Protein AF-A0A165AYZ9-F1 (afdb_monomer_lite)

Foldseek 3Di:
DDDDDDDDDDDDDDDDDDDDDDDDDDDDDDDDDDDDDDDDDDDDDDDDDDDDDDDDDDDDDDDDDDDDDDDDDDDDDDDDDDDDPDDPDDPPDFDFLDWAKEWEDDDPPDIFMATKTKGFPPCSVVSNPWDDDRYWYKDWDPAFAADPLLVVVVCVVCVVFKGKIKIAGDPPDPCSVVRLVRLVVVQVVCVVRRTWIWTWDQAPVRDTDGFKTWHDDPVRMIMIIGGNDPRHDDDRDQDFLRHGSVVDDNVLSNVSSPDDPVVSVVLNPDDPVVSVVVSVVVVVVVVVVVVVVVVVVVVVVVVVVVVVVVVVVVVVVVVVVVVVVPPPDDDDD

Secondary structure (DSSP, 8-state):
---PPPP---PPPP-----PPPP--PPPPPP-PPPPPPPPPPPPP--PPPPPPP--PPPPP---------PPPP-PPPP---------------EEEEEEEEEEEETTTEEEEEEEEEEESSSHHHHHTS---SEEEEEEEEEEPPPHHHHHHHHHHTGGGEEEEEEEE-TT-TTHHHHHHHHHHHHHHHHHHTEEEEEEEE-TTS-EEEEEEEEE-STTEEEEEEE-STT-SPPPP-EETTEEGGGS-HHHHHHHHTS-HHHHHHHHHS-HHHHHHHHHHHHHHHHHHHHHHHHHHHHHHHHHHHHHHHHHHHHHHHHHHHHTTSSS-----

Organism: NCBI:txid1314785

Radius of gyration: 35.51 Å; chains: 1; bounding box: 107×60×127 Å

pLDDT: mean 79.48, std 18.23, range [41.91, 98.31]

Sequence (333 aa):
METQPSTSSSAPQQISGHHPPTEFREMPASNSSPLPPPAPLPQPTNAVLPQVPRSTFLPPTAQLGEPRTVHPVAQPPSVAGPSNPAQGRHDVVGQVVWEGSLAWTITGKGTGSAQVSLLARNCVDQLRAMQWPSIFILKPSQHSVLPPQILQDWIERNAGQCAIVHVISQPRLADTKTNEKSFVALARLLADHSRYAVAAFSGPNGENRDRMLLFPGKPYQFVSVVFLGKEGMPELPHEVCGMSLSKIPPQFALLLYKLPQAQQALLMELPQEKRIQQIQAFMAQQMKLQAQAVQQQQQQQAQQQQAAQDQSNDEFSIIDGIHALKLDSGMSD

Structure (mmCIF, N/CA/C/O backbone):
data_AF-A0A165AYZ9-F1
#
_entry.id   AF-A0A165AYZ9-F1
#
loop_
_atom_site.group_PDB
_atom_site.id
_atom_site.type_symbol
_atom_site.label_atom_id
_atom_site.label_alt_id
_atom_site.label_comp_id
_atom_site.label_asym_id
_atom_site.label_entity_id
_atom_site.label_seq_id
_atom_site.pdbx_PDB_ins_code
_atom_site.Cartn_x
_atom_site.Cartn_y
_atom_site.Cartn_z
_atom_site.occupancy
_atom_site.B_iso_or_equiv
_atom_site.auth_seq_id
_atom_site.auth_comp_id
_atom_site.auth_asym_id
_atom_site.auth_atom_id
_atom_site.pdbx_PDB_model_num
ATOM 1 N N . MET A 1 1 ? 1.837 3.628 -60.911 1.00 47.84 1 MET A N 1
ATOM 2 C CA . MET A 1 1 ? 0.712 2.847 -60.360 1.00 47.84 1 MET A CA 1
ATOM 3 C C . MET A 1 1 ? 0.440 3.391 -58.975 1.00 47.84 1 MET A C 1
ATOM 5 O O . MET A 1 1 ? 1.214 3.145 -58.061 1.00 47.84 1 MET A O 1
ATOM 9 N N . GLU A 1 2 ? -0.566 4.254 -58.900 1.00 41.91 2 GLU A N 1
ATOM 10 C CA . GLU A 1 2 ? -1.094 4.857 -57.678 1.00 41.91 2 GLU A CA 1
ATOM 11 C C . GLU A 1 2 ? -1.945 3.841 -56.917 1.00 41.91 2 GLU A C 1
ATOM 13 O O . GLU A 1 2 ? -2.763 3.145 -57.515 1.00 41.91 2 GLU A O 1
ATOM 18 N N . THR A 1 3 ? -1.797 3.802 -55.597 1.00 55.59 3 THR A N 1
ATOM 19 C CA . THR A 1 3 ? -2.740 3.138 -54.692 1.00 55.59 3 THR A CA 1
ATOM 20 C C . THR A 1 3 ? -3.139 4.133 -53.613 1.00 55.59 3 THR A C 1
ATOM 22 O O . THR A 1 3 ? -2.334 4.489 -52.754 1.00 55.59 3 THR A O 1
ATOM 25 N N . GLN A 1 4 ? -4.379 4.616 -53.717 1.00 60.53 4 GLN A N 1
ATOM 26 C CA . GLN A 1 4 ? -5.048 5.477 -52.745 1.00 60.53 4 GLN A CA 1
ATOM 27 C C . GLN A 1 4 ? -5.496 4.702 -51.486 1.00 60.53 4 GLN A C 1
ATOM 29 O O . GLN A 1 4 ? -5.713 3.489 -51.554 1.00 60.53 4 GLN A O 1
ATOM 34 N N . PRO A 1 5 ? -5.685 5.398 -50.347 1.00 66.50 5 PRO A N 1
ATOM 35 C CA . PRO A 1 5 ? -6.141 4.819 -49.086 1.00 66.50 5 PRO A CA 1
ATOM 36 C C . PRO A 1 5 ? -7.676 4.786 -48.979 1.00 66.50 5 PRO A C 1
ATOM 38 O O . PRO A 1 5 ? -8.361 5.711 -49.407 1.00 66.50 5 PRO A O 1
ATOM 41 N N . SER A 1 6 ? -8.218 3.741 -48.348 1.00 63.28 6 SER A N 1
ATOM 42 C CA . SER A 1 6 ? -9.640 3.652 -47.986 1.00 63.28 6 SER A CA 1
ATOM 43 C C . SER A 1 6 ? -9.854 4.124 -46.547 1.00 63.28 6 SER A C 1
ATOM 45 O O . SER A 1 6 ? -9.321 3.537 -45.607 1.00 63.28 6 SER A O 1
ATOM 47 N N . THR A 1 7 ? -10.639 5.185 -46.381 1.00 57.84 7 THR A N 1
ATOM 48 C CA . THR A 1 7 ? -11.131 5.704 -45.102 1.00 57.84 7 THR A CA 1
ATOM 49 C C . THR A 1 7 ? -12.575 5.237 -44.892 1.00 57.84 7 THR A C 1
ATOM 51 O O . THR A 1 7 ? -13.471 5.599 -45.649 1.00 57.84 7 THR A O 1
ATOM 54 N N . SER A 1 8 ? -12.828 4.436 -43.854 1.00 61.88 8 SER A N 1
ATOM 55 C CA . SER A 1 8 ? -14.191 4.129 -43.396 1.00 61.88 8 SER A CA 1
ATOM 56 C C . SER A 1 8 ? -14.553 5.039 -42.228 1.00 61.88 8 SER A C 1
ATOM 58 O O . SER A 1 8 ? -13.985 4.944 -41.143 1.00 61.88 8 SER A O 1
ATOM 60 N N . SER A 1 9 ? -15.501 5.935 -42.491 1.00 57.44 9 SER A N 1
ATOM 61 C CA . SER A 1 9 ? -16.158 6.814 -41.529 1.00 57.44 9 SER A CA 1
ATOM 62 C C . SER A 1 9 ? -17.475 6.164 -41.104 1.00 57.44 9 SER A C 1
ATOM 64 O O . SER A 1 9 ? -18.324 5.899 -41.955 1.00 57.44 9 SER A O 1
ATOM 66 N N . SER A 1 10 ? -17.641 5.893 -39.809 1.00 64.69 10 SER A N 1
ATOM 67 C CA . SER A 1 10 ? -18.880 5.358 -39.234 1.00 64.69 10 SER A CA 1
ATOM 68 C C . SER A 1 10 ? -19.468 6.376 -38.262 1.00 64.69 10 SER A C 1
ATOM 70 O O . SER A 1 10 ? -18.846 6.737 -37.264 1.00 64.69 10 SER A O 1
ATOM 72 N N . ALA A 1 11 ? -20.669 6.847 -38.593 1.00 57.38 11 ALA A N 1
ATOM 73 C CA . ALA A 1 11 ? -21.468 7.791 -37.823 1.00 57.38 11 ALA A CA 1
ATOM 74 C C . ALA A 1 11 ? -22.136 7.133 -36.594 1.00 57.38 11 ALA A C 1
ATOM 76 O O . ALA A 1 11 ? -22.445 5.940 -36.638 1.00 57.38 11 ALA A O 1
ATOM 77 N N . PRO A 1 12 ? -22.432 7.889 -35.519 1.00 62.59 12 PRO A N 1
ATOM 78 C CA . PRO A 1 12 ? -23.232 7.396 -34.403 1.00 62.59 12 PRO A CA 1
ATOM 79 C C . PRO A 1 12 ? -24.738 7.547 -34.673 1.00 62.59 12 PRO A C 1
ATOM 81 O O . PRO A 1 12 ? -25.220 8.623 -35.027 1.00 62.59 12 PRO A O 1
ATOM 84 N N . GLN A 1 13 ? -25.491 6.461 -34.472 1.00 59.16 13 GLN A N 1
ATOM 85 C CA . GLN A 1 13 ? -26.953 6.475 -34.479 1.00 59.16 13 GLN A CA 1
ATOM 86 C C . GLN A 1 13 ? -27.506 7.025 -33.157 1.00 59.16 13 GLN A C 1
ATOM 88 O O . GLN A 1 13 ? -27.198 6.536 -32.072 1.00 59.16 13 GLN A O 1
ATOM 93 N N . GLN A 1 14 ? -28.354 8.043 -33.285 1.00 52.81 14 GLN A N 1
ATOM 94 C CA . GLN A 1 14 ? -29.226 8.592 -32.253 1.00 52.81 14 GLN A CA 1
ATOM 95 C C . GLN A 1 14 ? -30.399 7.629 -32.013 1.00 52.81 14 GLN A C 1
ATOM 97 O O . GLN A 1 14 ? -31.186 7.387 -32.925 1.00 52.81 14 GLN A O 1
ATOM 102 N N . ILE A 1 15 ? -30.562 7.122 -30.789 1.00 55.34 15 ILE A N 1
ATOM 103 C CA . ILE A 1 15 ? -31.772 6.401 -30.370 1.00 55.34 15 ILE A CA 1
ATOM 104 C C . ILE A 1 15 ? -32.515 7.294 -29.374 1.00 55.34 15 ILE A C 1
ATOM 106 O O . ILE A 1 15 ? -32.110 7.436 -28.223 1.00 55.34 15 ILE A O 1
ATOM 110 N N . SER A 1 16 ? -33.590 7.928 -29.849 1.00 50.44 16 SER A N 1
ATOM 111 C CA . SER A 1 16 ? -34.630 8.517 -28.999 1.00 50.44 16 SER A CA 1
ATOM 112 C C . SER A 1 16 ? -35.519 7.396 -28.469 1.00 50.44 16 SER A C 1
ATOM 114 O O . SER A 1 16 ? -36.128 6.673 -29.253 1.00 50.44 16 SER A O 1
ATOM 116 N N . GLY A 1 17 ? -35.602 7.261 -27.148 1.00 50.97 17 GLY A N 1
ATOM 117 C CA . GLY A 1 17 ? -36.504 6.333 -26.472 1.00 50.97 17 GLY A CA 1
ATOM 118 C C . GLY A 1 17 ? -37.310 7.064 -25.408 1.00 50.97 17 GLY A C 1
ATOM 119 O O . GLY A 1 17 ? -36.802 7.332 -24.324 1.00 50.97 17 GLY A O 1
ATOM 120 N N . HIS A 1 18 ? -38.556 7.387 -25.752 1.00 46.69 18 HIS A N 1
ATOM 121 C CA . HIS A 1 18 ? -39.605 7.885 -24.866 1.00 46.69 18 HIS A CA 1
ATOM 122 C C . HIS A 1 18 ? -39.823 6.970 -23.650 1.00 46.69 18 HIS A C 1
ATOM 124 O O . HIS A 1 18 ? -39.922 5.754 -23.803 1.00 46.69 18 HIS A O 1
ATOM 130 N N . HIS A 1 19 ? -39.985 7.558 -22.462 1.00 55.00 19 HIS A N 1
ATOM 131 C CA . HIS A 1 19 ? -40.511 6.884 -21.270 1.00 55.00 19 HIS A CA 1
ATOM 132 C C . HIS A 1 19 ? -41.781 7.617 -20.793 1.00 55.00 19 HIS A C 1
ATOM 134 O O . HIS A 1 19 ? -41.782 8.850 -20.762 1.00 55.00 19 HIS A O 1
ATOM 140 N N . PRO A 1 20 ? -42.863 6.888 -20.458 1.00 68.31 20 PRO A N 1
ATOM 141 C CA . PRO A 1 20 ? -44.115 7.459 -19.966 1.00 68.31 20 PRO A CA 1
ATOM 142 C C . PRO A 1 20 ? -44.045 7.842 -18.471 1.00 68.31 20 PRO A C 1
ATOM 144 O O . PRO A 1 20 ? -43.179 7.342 -17.749 1.00 68.31 20 PRO A O 1
ATOM 147 N N . PRO A 1 21 ? -44.955 8.711 -17.989 1.00 61.81 21 PRO A N 1
ATOM 148 C CA . PRO A 1 21 ? -45.021 9.118 -16.589 1.00 61.81 21 PRO A CA 1
ATOM 149 C C . PRO A 1 21 ? -45.654 8.019 -15.723 1.00 61.81 21 PRO 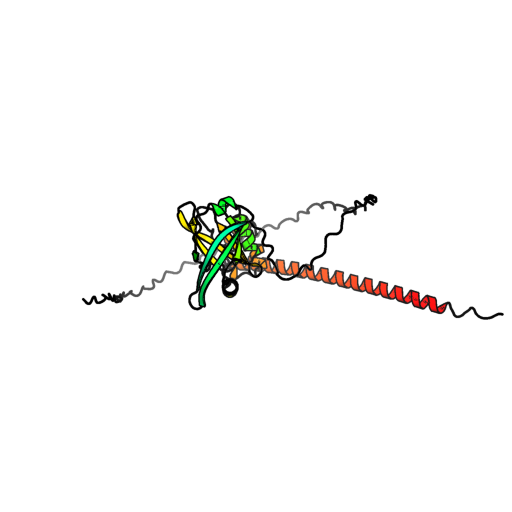A C 1
ATOM 151 O O . PRO A 1 21 ? -46.774 7.580 -15.974 1.00 61.81 21 PRO A O 1
ATOM 154 N N . THR A 1 22 ? -44.937 7.585 -14.688 1.00 66.12 22 THR A N 1
ATOM 155 C CA . THR A 1 22 ? -45.443 6.651 -13.676 1.00 66.12 22 THR A CA 1
ATOM 156 C C . THR A 1 22 ? -46.377 7.386 -12.715 1.00 66.12 22 THR A C 1
ATOM 158 O O . THR A 1 22 ? -45.955 8.299 -12.005 1.00 66.12 22 THR A O 1
ATOM 161 N N . GLU A 1 23 ? -47.645 6.975 -12.698 1.00 57.75 23 GLU A N 1
ATOM 162 C CA . GLU A 1 23 ? -48.661 7.397 -11.733 1.00 57.75 23 GLU A CA 1
ATOM 163 C C . GLU A 1 23 ? -48.239 7.090 -10.288 1.00 57.75 23 GLU A C 1
ATOM 165 O O . GLU A 1 23 ? -47.822 5.982 -9.943 1.00 57.75 23 GLU A O 1
ATOM 170 N N . PHE A 1 24 ? -48.397 8.094 -9.429 1.00 56.06 24 PHE A N 1
ATOM 171 C CA . PHE A 1 24 ? -48.259 7.988 -7.984 1.00 56.06 24 PHE A CA 1
ATOM 172 C C . PHE A 1 24 ? -49.485 7.257 -7.421 1.00 56.06 24 PHE A C 1
ATOM 174 O O . PHE A 1 24 ? -50.588 7.798 -7.391 1.00 56.06 24 PHE A O 1
ATOM 181 N N . ARG A 1 25 ? -49.297 6.013 -6.972 1.00 59.47 25 ARG A N 1
ATOM 182 C CA . ARG A 1 25 ? -50.324 5.244 -6.260 1.00 59.47 25 ARG A CA 1
ATOM 183 C C . ARG A 1 25 ? -50.169 5.466 -4.756 1.00 59.47 25 ARG A C 1
ATOM 185 O O . ARG A 1 25 ? -49.280 4.903 -4.121 1.00 59.47 25 ARG A O 1
ATOM 192 N N . GLU A 1 26 ? -51.039 6.308 -4.215 1.00 59.16 26 GLU A N 1
ATOM 193 C CA . GLU A 1 26 ? -51.188 6.610 -2.791 1.00 59.16 26 GLU A CA 1
ATOM 194 C C . GLU A 1 26 ? -51.599 5.341 -2.017 1.00 59.16 26 GLU A C 1
ATOM 196 O O . GLU A 1 26 ? -52.570 4.668 -2.372 1.00 59.16 26 GLU A O 1
ATOM 201 N N . MET A 1 27 ? -50.826 4.964 -0.992 1.00 63.62 27 MET A N 1
ATOM 202 C CA . MET A 1 27 ? -51.145 3.833 -0.112 1.00 63.62 27 MET A CA 1
ATOM 203 C C . MET A 1 27 ? -51.924 4.309 1.124 1.00 63.62 27 MET A C 1
ATOM 205 O O . MET A 1 27 ? -51.577 5.344 1.694 1.00 63.62 27 MET A O 1
ATOM 209 N N . PRO A 1 28 ? -52.946 3.555 1.575 1.00 63.66 28 PRO A N 1
ATOM 210 C CA . PRO A 1 28 ? -53.766 3.921 2.723 1.00 63.66 28 PRO A CA 1
ATOM 211 C C . PRO A 1 28 ? -52.997 3.827 4.047 1.00 63.66 28 PRO A C 1
ATOM 213 O O . PRO A 1 28 ? -52.195 2.919 4.278 1.00 63.66 28 PRO A O 1
ATOM 216 N N . ALA A 1 29 ? -53.287 4.786 4.926 1.00 50.91 29 ALA A N 1
ATOM 217 C CA . ALA A 1 29 ? -52.724 4.928 6.259 1.00 50.91 29 ALA A CA 1
ATOM 218 C C . ALA A 1 29 ? -52.910 3.656 7.102 1.00 50.91 29 ALA A C 1
ATOM 220 O O . ALA A 1 29 ? -54.025 3.176 7.311 1.00 50.91 29 ALA A O 1
ATOM 221 N N . SER A 1 30 ? -51.797 3.128 7.612 1.00 54.56 30 SER A N 1
ATOM 222 C CA . SER A 1 30 ? -51.808 2.039 8.582 1.00 54.56 30 SER A CA 1
ATOM 223 C C . SER A 1 30 ? -52.161 2.565 9.969 1.00 54.56 30 SER A C 1
ATOM 225 O O . SER A 1 30 ? -51.503 3.435 10.531 1.00 54.56 30 SER A O 1
ATOM 227 N N . ASN A 1 31 ? -53.245 1.988 10.465 1.00 54.38 31 ASN A N 1
ATOM 228 C CA . ASN A 1 31 ? -53.909 2.176 11.740 1.00 54.38 31 ASN A CA 1
ATOM 229 C C . ASN A 1 31 ? -52.936 2.017 12.927 1.00 54.38 31 ASN A C 1
ATOM 231 O O . ASN A 1 31 ? -52.339 0.956 13.122 1.00 54.38 31 ASN A O 1
ATOM 235 N N . SER A 1 32 ? -52.781 3.068 13.728 1.00 49.31 32 SER A N 1
ATOM 236 C CA . SER A 1 32 ? -51.942 3.106 14.927 1.00 49.31 32 SER A CA 1
ATOM 237 C C . SER A 1 32 ? -52.655 2.430 16.104 1.00 49.31 32 SER A C 1
ATOM 239 O O . SER A 1 32 ? -53.602 2.975 16.663 1.00 49.31 32 SER A O 1
ATOM 241 N N . SER A 1 33 ? -52.179 1.252 16.515 1.00 65.56 33 SER A N 1
ATOM 242 C CA . SER A 1 33 ? -52.527 0.663 17.817 1.00 65.56 33 SER A CA 1
ATOM 243 C C . SER A 1 33 ? -51.510 1.100 18.883 1.00 65.56 33 SER A C 1
ATOM 245 O O . SER A 1 33 ? -50.307 1.045 18.613 1.00 65.56 33 SER A O 1
ATOM 247 N N . PRO A 1 34 ? -51.943 1.530 20.082 1.00 64.88 34 PRO A N 1
ATOM 248 C CA . PRO A 1 34 ? -51.035 1.928 21.154 1.00 64.88 34 PRO A CA 1
ATOM 249 C C . PRO A 1 34 ? -50.358 0.707 21.798 1.00 64.88 34 PRO A C 1
ATOM 251 O O . PRO A 1 34 ? -51.015 -0.261 22.179 1.00 64.88 34 PRO A O 1
ATOM 254 N N . LEU A 1 35 ? -49.029 0.769 21.922 1.00 67.38 35 LEU A N 1
ATOM 255 C CA . LEU A 1 35 ? -48.220 -0.207 22.655 1.00 67.38 35 LEU A CA 1
ATOM 256 C C . LEU A 1 35 ? -48.444 -0.096 24.179 1.00 67.38 35 LEU A C 1
ATOM 258 O O . LEU A 1 35 ? -48.575 1.019 24.692 1.00 67.38 35 LEU A O 1
ATOM 262 N N . PRO A 1 36 ? -48.428 -1.223 24.918 1.00 75.12 36 PRO A N 1
ATOM 263 C CA . PRO A 1 36 ? -48.457 -1.231 26.378 1.00 75.12 36 PRO A CA 1
ATOM 264 C C . PRO A 1 36 ? -47.138 -0.712 26.992 1.00 75.12 36 PRO A C 1
ATOM 266 O O . PRO A 1 36 ? -46.085 -0.776 26.349 1.00 75.12 36 PRO A O 1
ATOM 269 N N . PRO A 1 37 ? -47.171 -0.204 28.239 1.00 73.25 37 PRO A N 1
ATOM 270 C CA . PRO A 1 37 ? -46.000 0.354 28.909 1.00 73.25 37 PRO A CA 1
ATOM 271 C C . PRO A 1 37 ? -44.945 -0.719 29.252 1.00 73.25 37 PRO A C 1
ATOM 273 O O . PRO A 1 37 ? -45.301 -1.857 29.566 1.00 73.25 37 PRO A O 1
ATOM 276 N N . PRO A 1 38 ? -43.644 -0.368 29.228 1.00 67.75 38 PRO A N 1
ATOM 277 C CA . PRO A 1 38 ? -42.559 -1.291 29.542 1.00 67.75 38 PRO A CA 1
ATOM 278 C C . PRO A 1 38 ? -42.491 -1.605 31.044 1.00 67.75 38 PRO A C 1
ATOM 280 O O . PRO A 1 38 ? -42.592 -0.719 31.892 1.00 67.75 38 PRO A O 1
ATOM 283 N N . ALA A 1 39 ? -42.283 -2.884 31.360 1.00 72.12 39 ALA A N 1
ATOM 284 C CA . ALA A 1 39 ? -42.041 -3.372 32.713 1.00 72.12 39 ALA A CA 1
ATOM 285 C C . ALA A 1 39 ? -40.691 -2.860 33.271 1.00 72.12 39 ALA A C 1
ATOM 287 O O . ALA A 1 39 ? -39.725 -2.730 32.512 1.00 72.12 39 ALA A O 1
ATOM 288 N N . PRO A 1 40 ? -40.590 -2.588 34.586 1.00 64.81 40 PRO A N 1
ATOM 289 C CA . PRO A 1 40 ? -39.354 -2.125 35.212 1.00 64.81 40 PRO A CA 1
ATOM 290 C C . PRO A 1 40 ? -38.279 -3.224 35.257 1.00 64.81 40 PRO A C 1
ATOM 292 O O . PRO A 1 40 ? -38.538 -4.365 35.638 1.00 64.81 40 PRO A O 1
ATOM 295 N N . LEU A 1 41 ? -37.054 -2.851 34.875 1.00 66.38 41 LEU A N 1
ATOM 296 C CA . LEU A 1 41 ? -35.846 -3.681 34.924 1.00 66.38 41 LEU A CA 1
ATOM 297 C C . LEU A 1 41 ? -35.395 -3.942 36.379 1.00 66.38 41 LEU A C 1
ATOM 299 O O . LEU A 1 41 ? -35.420 -3.015 37.193 1.00 66.38 41 LEU A O 1
ATOM 303 N N . PRO A 1 42 ? -34.921 -5.158 36.710 1.00 63.19 42 PRO A N 1
ATOM 304 C CA . PRO A 1 42 ? -34.350 -5.464 38.018 1.00 63.19 42 PRO A CA 1
ATOM 305 C C . PRO A 1 42 ? -32.978 -4.796 38.206 1.00 63.19 42 PRO A C 1
ATOM 307 O O . PRO A 1 42 ? -32.113 -4.841 37.331 1.00 63.19 42 PRO A O 1
ATOM 310 N N . GLN A 1 43 ? -32.784 -4.179 39.373 1.00 55.41 43 GLN A N 1
ATOM 311 C CA . GLN A 1 43 ? -31.515 -3.598 39.814 1.00 55.41 43 GLN A CA 1
ATOM 312 C C . GLN A 1 43 ? -30.439 -4.688 39.985 1.00 55.41 43 GLN A C 1
ATOM 314 O O . GLN A 1 43 ? -30.695 -5.679 40.673 1.00 55.41 43 GLN A O 1
ATOM 319 N N . PRO A 1 44 ? -29.221 -4.513 39.440 1.00 59.62 44 PRO A N 1
ATOM 320 C CA . PRO A 1 44 ? -28.108 -5.399 39.739 1.00 59.62 44 PRO A CA 1
ATOM 321 C C . PRO A 1 44 ? -27.594 -5.138 41.159 1.00 59.62 44 PRO A C 1
ATOM 323 O O . PRO A 1 44 ? -27.189 -4.034 41.523 1.00 59.62 44 PRO A O 1
ATOM 326 N N . THR A 1 45 ? -27.630 -6.192 41.964 1.00 51.97 45 THR A N 1
ATOM 327 C CA . THR A 1 45 ? -27.064 -6.268 43.307 1.00 51.97 45 THR A CA 1
ATOM 328 C C . THR A 1 45 ? -25.545 -6.085 43.237 1.00 51.97 45 THR A C 1
ATOM 330 O O . THR A 1 45 ? -24.869 -6.750 42.454 1.00 51.97 45 THR A O 1
ATOM 333 N N . ASN A 1 46 ? -25.007 -5.182 44.061 1.00 54.25 46 ASN A N 1
ATOM 334 C CA . ASN A 1 46 ? -23.571 -4.976 44.254 1.00 54.25 46 ASN A CA 1
ATOM 335 C C . ASN A 1 46 ? -22.897 -6.280 44.715 1.00 54.25 46 ASN A C 1
ATOM 337 O O . ASN A 1 46 ? -22.968 -6.638 45.890 1.00 54.25 46 ASN A O 1
ATOM 341 N N . ALA A 1 47 ? -22.218 -6.970 43.799 1.00 49.75 47 ALA A N 1
ATOM 342 C CA . ALA A 1 47 ? -21.286 -8.036 44.132 1.00 49.75 47 ALA A CA 1
ATOM 343 C C . ALA A 1 47 ? -19.890 -7.430 44.338 1.00 49.75 47 ALA A C 1
ATOM 345 O O . ALA A 1 47 ? -19.227 -6.992 43.399 1.00 49.75 47 ALA A O 1
ATOM 346 N N . VAL A 1 48 ? -19.474 -7.385 45.602 1.00 56.38 48 VAL A N 1
ATOM 347 C CA . VAL A 1 48 ? -18.115 -7.063 46.045 1.00 56.38 48 VAL A CA 1
ATOM 348 C C . VAL A 1 48 ? -17.158 -8.126 45.499 1.00 56.38 48 VAL A C 1
ATOM 350 O O . VAL A 1 48 ? -17.280 -9.302 45.833 1.00 56.38 48 VAL A O 1
ATOM 353 N N . LEU A 1 49 ? -16.210 -7.717 44.652 1.00 52.72 49 LEU A N 1
ATOM 354 C CA . LEU A 1 49 ? -15.127 -8.580 44.179 1.00 52.72 49 LEU A CA 1
ATOM 355 C C . LEU A 1 49 ? -13.971 -8.621 45.201 1.00 52.72 49 LEU A C 1
ATOM 357 O O . LEU A 1 49 ? -13.647 -7.585 45.790 1.00 52.72 49 LEU A O 1
ATOM 361 N N . PRO A 1 50 ? -13.323 -9.786 45.401 1.00 57.50 50 PRO A N 1
ATOM 362 C CA . PRO A 1 50 ? -12.203 -9.937 46.319 1.00 57.50 50 PRO A CA 1
ATOM 363 C C . PRO A 1 50 ? -10.928 -9.284 45.773 1.00 57.50 50 PRO A C 1
ATOM 365 O O . PRO A 1 50 ? -10.587 -9.412 44.597 1.00 57.50 50 PRO A O 1
ATOM 368 N N . GLN A 1 51 ? -10.214 -8.596 46.664 1.00 53.97 51 GLN A N 1
ATOM 369 C CA . GLN A 1 51 ? -8.907 -7.996 46.414 1.00 53.97 51 GLN A CA 1
ATOM 370 C C . GLN A 1 51 ? -7.865 -9.069 46.066 1.00 53.97 51 GLN A C 1
ATOM 372 O O . GLN A 1 51 ? -7.695 -10.047 46.791 1.00 53.97 51 GLN A O 1
ATOM 377 N N . VAL A 1 52 ? -7.139 -8.852 44.970 1.00 60.97 52 VAL A N 1
ATOM 378 C CA . VAL A 1 52 ? -6.006 -9.684 44.542 1.00 60.97 52 VAL A CA 1
ATOM 379 C C . VAL A 1 52 ? -4.709 -9.102 45.137 1.00 60.97 52 VAL A C 1
ATOM 381 O O . VAL A 1 52 ? -4.567 -7.874 45.149 1.00 60.97 52 VAL A O 1
ATOM 384 N N . PRO A 1 53 ? -3.755 -9.915 45.635 1.00 56.28 53 PRO A N 1
ATOM 385 C CA . PRO A 1 53 ? -2.564 -9.409 46.315 1.00 56.28 53 PRO A CA 1
ATOM 386 C C . PRO A 1 53 ? -1.591 -8.703 45.360 1.00 56.28 53 PRO A C 1
ATOM 388 O O . PRO A 1 53 ? -1.280 -9.192 44.276 1.00 56.28 53 PRO A O 1
ATOM 391 N N . ARG A 1 54 ? -1.071 -7.556 45.810 1.00 46.47 54 ARG A N 1
ATOM 392 C CA . ARG A 1 54 ? 0.041 -6.814 45.199 1.00 46.47 54 ARG A CA 1
ATOM 393 C C . ARG A 1 54 ? 1.297 -7.690 45.129 1.00 46.47 54 ARG A C 1
ATOM 395 O O . ARG A 1 54 ? 1.824 -8.091 46.162 1.00 46.47 54 ARG A O 1
ATOM 402 N N . SER A 1 55 ? 1.814 -7.903 43.921 1.00 48.75 55 SER A N 1
ATOM 403 C CA . SER A 1 55 ? 3.162 -8.434 43.700 1.00 48.75 55 SER A CA 1
ATOM 404 C C . SER A 1 55 ? 4.206 -7.360 44.013 1.00 48.75 55 SER A C 1
ATOM 406 O O . SER A 1 55 ? 4.287 -6.334 43.338 1.00 48.75 55 SER A O 1
ATOM 408 N N . THR A 1 56 ? 5.004 -7.614 45.044 1.00 56.00 56 THR A N 1
ATOM 409 C CA . THR A 1 56 ? 6.206 -6.859 45.404 1.00 56.00 56 THR A CA 1
ATOM 410 C C . THR A 1 56 ? 7.284 -7.082 44.341 1.00 56.00 56 THR A C 1
ATOM 412 O O . THR A 1 56 ? 7.783 -8.194 44.189 1.00 56.00 56 THR A O 1
ATOM 415 N N . PHE A 1 57 ? 7.643 -6.035 43.598 1.00 48.25 57 PHE A N 1
ATOM 416 C CA . PHE A 1 57 ? 8.827 -6.029 42.738 1.00 48.25 57 PHE A CA 1
ATOM 417 C C . PHE A 1 57 ? 10.062 -5.702 43.588 1.00 48.25 57 PHE A C 1
ATOM 419 O O . PHE A 1 57 ? 10.131 -4.640 44.203 1.00 48.25 57 PHE A O 1
ATOM 426 N N . LEU A 1 58 ? 11.024 -6.625 43.623 1.00 58.84 58 LEU A N 1
ATOM 427 C CA . LEU A 1 58 ? 12.371 -6.398 44.149 1.00 58.84 58 LEU A CA 1
ATOM 428 C C . LEU A 1 58 ? 13.268 -5.798 43.046 1.00 58.84 58 LEU A C 1
ATOM 430 O O . LEU A 1 58 ? 13.111 -6.167 41.879 1.00 58.84 58 LEU A O 1
ATOM 434 N N . PRO A 1 59 ? 14.207 -4.897 43.385 1.00 58.72 59 PRO A N 1
ATOM 435 C CA . PRO A 1 59 ? 15.153 -4.321 42.431 1.00 58.72 59 PRO A CA 1
ATOM 436 C C . PRO A 1 59 ? 16.267 -5.319 42.045 1.00 58.72 59 PRO A C 1
ATOM 438 O O . PRO A 1 59 ? 16.612 -6.189 42.848 1.00 58.72 59 PRO A O 1
ATOM 441 N N . PRO A 1 60 ? 16.857 -5.205 40.838 1.00 58.31 60 PRO A N 1
ATOM 442 C CA . PRO A 1 60 ? 17.924 -6.092 40.394 1.00 58.31 60 PRO A CA 1
ATOM 443 C C . PRO A 1 60 ? 19.280 -5.710 41.003 1.00 58.31 60 PRO A C 1
ATOM 445 O O . PRO A 1 60 ? 19.708 -4.556 40.976 1.00 58.31 60 PRO A O 1
ATOM 448 N N . THR A 1 61 ? 19.966 -6.725 41.518 1.00 48.38 61 THR A N 1
ATOM 449 C CA . THR A 1 61 ? 21.336 -6.688 42.028 1.00 48.38 61 THR A CA 1
ATOM 450 C C . THR A 1 61 ? 22.328 -6.460 40.885 1.00 48.38 61 THR A C 1
ATOM 452 O O . THR A 1 61 ? 22.344 -7.210 39.909 1.00 48.38 61 THR A O 1
ATOM 455 N N . ALA A 1 62 ? 23.184 -5.447 41.016 1.00 48.69 62 ALA A N 1
ATOM 456 C CA . ALA A 1 62 ? 24.316 -5.222 40.126 1.00 48.69 62 ALA A CA 1
ATOM 457 C C . ALA A 1 62 ? 25.362 -6.338 40.308 1.00 48.69 62 ALA A C 1
ATOM 459 O O . ALA A 1 62 ? 25.960 -6.465 41.376 1.00 48.69 62 ALA A O 1
ATOM 460 N N . GLN A 1 63 ? 25.583 -7.151 39.272 1.00 47.88 63 GLN A N 1
ATOM 461 C CA . GLN A 1 63 ? 26.721 -8.067 39.210 1.00 47.88 63 GLN A CA 1
ATOM 462 C C . GLN A 1 63 ? 27.947 -7.329 38.668 1.00 47.88 63 GLN A C 1
ATOM 464 O O . GLN A 1 63 ? 27.993 -6.921 37.508 1.00 47.88 63 GLN A O 1
ATOM 469 N N . LEU A 1 64 ? 28.938 -7.178 39.545 1.00 50.91 64 LEU A N 1
ATOM 470 C CA . LEU A 1 64 ? 30.312 -6.806 39.230 1.00 50.91 64 LEU A CA 1
ATOM 471 C C . LEU A 1 64 ? 30.937 -7.935 38.387 1.00 50.91 64 LEU A C 1
ATOM 473 O O . LEU A 1 64 ? 31.112 -9.047 38.881 1.00 50.91 64 LEU A O 1
ATOM 477 N N . GLY A 1 65 ? 31.236 -7.662 37.117 1.00 44.62 65 GLY A N 1
ATOM 478 C CA . GLY A 1 65 ? 31.969 -8.565 36.228 1.00 44.62 65 GLY A CA 1
ATOM 479 C C . GLY A 1 65 ? 33.458 -8.224 36.202 1.00 44.62 65 GLY A C 1
ATOM 480 O O . GLY A 1 65 ? 33.830 -7.073 35.989 1.00 44.62 65 GLY A O 1
ATOM 481 N N . GLU A 1 66 ? 34.286 -9.239 36.435 1.00 52.16 66 GLU A N 1
ATOM 482 C CA . GLU A 1 66 ? 35.751 -9.219 36.469 1.00 52.16 66 GLU A CA 1
ATOM 483 C C . GLU A 1 66 ? 36.427 -8.750 35.158 1.00 52.16 66 GLU A C 1
ATOM 485 O O . GLU A 1 66 ? 35.896 -8.953 34.061 1.00 52.16 66 GLU A O 1
ATOM 490 N N . PRO A 1 67 ? 37.651 -8.188 35.239 1.00 52.66 67 PRO A N 1
ATOM 491 C CA . PRO A 1 67 ? 38.422 -7.767 34.077 1.00 52.66 67 PRO A CA 1
ATOM 492 C C . PRO A 1 67 ? 39.135 -8.960 33.418 1.00 52.66 67 PRO A C 1
ATOM 494 O O . PRO A 1 67 ? 40.069 -9.537 33.974 1.00 52.66 67 PRO A O 1
ATOM 497 N N . ARG A 1 68 ? 38.740 -9.311 32.186 1.00 52.50 68 ARG A N 1
ATOM 498 C CA . ARG A 1 68 ? 39.512 -10.228 31.331 1.00 52.50 68 ARG A CA 1
ATOM 499 C C . ARG A 1 68 ? 40.658 -9.488 30.642 1.00 52.50 68 ARG A C 1
ATOM 501 O O . ARG A 1 68 ? 40.445 -8.580 29.845 1.00 52.50 68 ARG A O 1
ATOM 508 N N . THR A 1 69 ? 41.872 -9.938 30.933 1.00 48.56 69 THR A N 1
ATOM 509 C CA . THR A 1 69 ? 43.126 -9.589 30.262 1.00 48.56 69 THR A CA 1
ATOM 510 C C . THR A 1 69 ? 43.082 -10.032 28.796 1.00 48.56 69 THR A C 1
ATOM 512 O O . THR A 1 69 ? 42.827 -11.202 28.512 1.00 48.56 69 THR A O 1
ATOM 515 N N . VAL A 1 70 ? 43.340 -9.114 27.861 1.00 55.69 70 VAL A N 1
ATOM 516 C CA . VAL A 1 70 ? 43.446 -9.415 26.425 1.00 55.69 70 VAL A CA 1
ATOM 517 C C . VAL A 1 70 ? 44.889 -9.170 25.985 1.00 55.69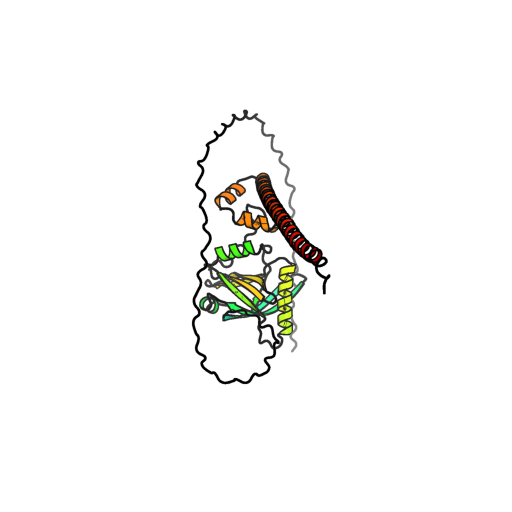 70 VAL A C 1
ATOM 519 O O . VAL A 1 70 ? 45.421 -8.076 26.164 1.00 55.69 70 VAL A O 1
ATOM 522 N N . HIS A 1 71 ? 45.532 -10.205 25.444 1.00 51.94 71 HIS A N 1
ATOM 523 C CA . HIS A 1 71 ? 46.852 -10.127 24.819 1.00 51.94 71 HIS A CA 1
ATOM 524 C C . HIS A 1 71 ? 46.808 -9.318 23.509 1.00 51.94 71 HIS A C 1
ATOM 526 O O . HIS A 1 71 ? 45.859 -9.479 22.739 1.00 51.94 71 HIS A O 1
ATOM 532 N N . PRO A 1 72 ? 47.846 -8.522 23.189 1.00 57.53 72 PRO A N 1
ATOM 533 C CA . PRO A 1 72 ? 47.973 -7.890 21.885 1.00 57.53 72 PRO A CA 1
ATOM 534 C C . PRO A 1 72 ? 48.696 -8.826 20.904 1.00 57.53 72 PRO A C 1
ATOM 536 O O . PRO A 1 72 ? 49.853 -9.188 21.110 1.00 57.53 72 PRO A O 1
ATOM 539 N N . VAL A 1 73 ? 48.025 -9.193 19.809 1.00 57.53 73 VAL A N 1
ATOM 540 C CA . VAL A 1 73 ? 48.676 -9.727 18.604 1.00 57.53 73 VAL A CA 1
ATOM 541 C C . VAL A 1 73 ? 48.814 -8.581 17.611 1.00 57.53 73 VAL A C 1
ATOM 543 O O . VAL A 1 73 ? 47.831 -7.957 17.218 1.00 57.53 73 VAL A O 1
ATOM 546 N N . ALA A 1 74 ? 50.059 -8.294 17.239 1.00 53.50 74 ALA A N 1
ATOM 547 C CA . ALA A 1 74 ? 50.425 -7.293 16.253 1.00 53.50 74 ALA A CA 1
ATOM 548 C C . ALA A 1 74 ? 49.873 -7.655 14.863 1.00 53.50 74 ALA A C 1
ATOM 550 O O . ALA A 1 74 ? 50.110 -8.754 14.360 1.00 53.50 74 ALA A O 1
ATOM 551 N N . GLN A 1 75 ? 49.184 -6.707 14.226 1.00 58.47 75 GLN A N 1
ATOM 552 C CA . GLN A 1 75 ? 48.877 -6.728 12.795 1.00 58.47 75 GLN A CA 1
ATOM 553 C C . GLN A 1 75 ? 49.591 -5.563 12.086 1.00 58.47 75 GLN A C 1
ATOM 555 O O . GLN A 1 75 ? 49.716 -4.483 12.668 1.00 58.47 75 GLN A O 1
ATOM 560 N N . PRO A 1 76 ? 50.080 -5.766 10.848 1.00 60.53 76 PRO A N 1
ATOM 561 C CA . PRO A 1 76 ? 50.851 -4.770 10.110 1.00 60.53 76 PRO A CA 1
ATOM 562 C C . PRO A 1 76 ? 49.972 -3.659 9.498 1.00 60.53 76 PRO A C 1
ATOM 564 O O . PRO A 1 76 ? 48.786 -3.877 9.232 1.00 60.53 76 PRO A O 1
ATOM 567 N N . PRO A 1 77 ? 50.546 -2.469 9.233 1.00 59.97 77 PRO A N 1
ATOM 568 C CA . PRO A 1 77 ? 49.804 -1.304 8.766 1.00 59.97 77 PRO A CA 1
ATOM 569 C C . PRO A 1 77 ? 49.401 -1.454 7.296 1.00 59.97 77 PRO A C 1
ATOM 571 O O . PRO A 1 77 ? 50.247 -1.520 6.405 1.00 59.97 77 PRO A O 1
ATOM 574 N N . SER A 1 78 ? 48.092 -1.463 7.038 1.00 54.34 78 SER A N 1
ATOM 575 C CA . SER A 1 78 ? 47.549 -1.261 5.692 1.00 54.34 78 SER A CA 1
ATOM 576 C C . SER A 1 78 ? 47.369 0.231 5.426 1.00 54.34 78 SER A C 1
ATOM 578 O O . SER A 1 78 ? 46.808 0.968 6.234 1.00 54.34 78 SER A O 1
ATOM 580 N N . VAL A 1 79 ? 47.895 0.655 4.283 1.00 53.19 79 VAL A N 1
ATOM 581 C CA . VAL A 1 79 ? 47.948 2.027 3.776 1.00 53.19 79 VAL A CA 1
ATOM 582 C C . VAL A 1 79 ? 46.537 2.603 3.621 1.00 53.19 79 VAL A C 1
ATOM 584 O O . VAL A 1 79 ? 45.711 2.065 2.885 1.00 53.19 79 VAL A O 1
ATOM 587 N N . ALA A 1 80 ? 46.275 3.716 4.305 1.00 46.28 80 ALA A N 1
ATOM 588 C CA . ALA A 1 80 ? 45.055 4.499 4.173 1.00 46.28 80 ALA A CA 1
ATOM 589 C C . ALA A 1 80 ? 45.048 5.235 2.823 1.00 46.28 80 ALA A C 1
ATOM 591 O O . ALA A 1 80 ? 45.790 6.194 2.620 1.00 46.28 80 ALA A O 1
ATOM 592 N N . GLY A 1 81 ? 44.208 4.779 1.894 1.00 50.12 81 GLY A N 1
ATOM 593 C CA . GLY A 1 81 ? 43.780 5.580 0.749 1.00 50.12 81 GLY A CA 1
ATOM 594 C C . GLY A 1 81 ? 42.601 6.482 1.144 1.00 50.12 81 GLY A C 1
ATOM 595 O O . GLY A 1 81 ? 41.799 6.084 1.992 1.00 50.12 81 GLY A O 1
ATOM 596 N N . PRO A 1 82 ? 42.455 7.681 0.553 1.00 51.94 82 PRO A N 1
ATOM 597 C CA . PRO A 1 82 ? 41.350 8.585 0.852 1.00 51.94 82 PRO A CA 1
ATOM 598 C C . PRO A 1 82 ? 40.027 7.996 0.342 1.00 51.94 82 PRO A C 1
ATOM 600 O O . PRO A 1 82 ? 39.706 8.045 -0.845 1.00 51.94 82 PRO A O 1
ATOM 603 N N . SER A 1 83 ? 39.245 7.419 1.252 1.00 47.34 83 SER A N 1
ATOM 604 C CA . SER A 1 83 ? 37.868 7.008 1.001 1.00 47.34 83 SER A CA 1
ATOM 605 C C . SER A 1 83 ? 36.974 8.244 0.931 1.00 47.34 83 SER A C 1
ATOM 607 O O . SER A 1 83 ? 36.666 8.879 1.937 1.00 47.34 83 SER A O 1
ATOM 609 N N . ASN A 1 84 ? 36.577 8.572 -0.292 1.00 46.56 84 ASN A N 1
ATOM 610 C CA . ASN A 1 84 ? 35.614 9.607 -0.638 1.00 46.56 84 ASN A CA 1
ATOM 611 C C . ASN A 1 84 ? 34.228 9.263 -0.037 1.00 46.56 84 ASN A C 1
ATOM 613 O O . ASN A 1 84 ? 33.678 8.215 -0.390 1.00 46.56 84 ASN A O 1
ATOM 617 N N . PRO A 1 85 ? 33.611 10.092 0.826 1.00 49.69 85 PRO A N 1
ATOM 618 C CA . PRO A 1 85 ? 32.259 9.858 1.316 1.00 49.69 85 PRO A CA 1
ATOM 619 C C . PRO A 1 85 ? 31.271 10.572 0.389 1.00 49.69 85 PRO A C 1
ATOM 621 O O . PRO A 1 85 ? 30.762 11.643 0.702 1.00 49.69 85 PRO A O 1
ATOM 624 N N . ALA A 1 86 ? 31.021 10.018 -0.795 1.00 49.56 86 ALA A N 1
ATOM 625 C CA . ALA A 1 86 ? 30.052 10.607 -1.717 1.00 49.56 86 ALA A CA 1
ATOM 626 C C . ALA A 1 86 ? 29.386 9.542 -2.587 1.00 49.56 86 ALA A C 1
ATOM 628 O O . ALA A 1 86 ? 29.770 9.334 -3.730 1.00 49.56 86 ALA A O 1
ATOM 629 N N . GLN A 1 87 ? 28.387 8.865 -2.024 1.00 45.75 87 GLN A N 1
ATOM 630 C CA . GLN A 1 87 ? 27.107 8.566 -2.677 1.00 45.75 87 GLN A CA 1
ATOM 631 C C . GLN A 1 87 ? 26.276 7.732 -1.707 1.00 45.75 87 GLN A C 1
ATOM 633 O O . GLN A 1 87 ? 26.652 6.613 -1.362 1.00 45.75 87 GLN A O 1
ATOM 638 N N . GLY A 1 88 ? 25.153 8.295 -1.257 1.00 44.84 88 GLY A N 1
ATOM 639 C CA . GLY A 1 88 ? 24.163 7.607 -0.437 1.00 44.84 88 GLY A CA 1
ATOM 640 C C . GLY A 1 88 ? 23.624 6.389 -1.176 1.00 44.84 88 GLY A C 1
ATOM 641 O O . GLY A 1 88 ? 22.654 6.477 -1.923 1.00 44.84 88 GLY A O 1
ATOM 642 N N . ARG A 1 89 ? 24.282 5.244 -1.000 1.00 50.19 89 ARG A N 1
ATOM 643 C CA . ARG A 1 89 ? 23.758 3.958 -1.437 1.00 50.19 89 ARG A CA 1
ATOM 644 C C . ARG A 1 89 ? 22.580 3.633 -0.535 1.00 50.19 89 ARG A C 1
ATOM 646 O O . ARG A 1 89 ? 22.737 3.449 0.668 1.00 50.19 89 ARG A O 1
ATOM 653 N N . HIS A 1 90 ? 21.397 3.603 -1.132 1.00 55.28 90 HIS A N 1
ATOM 654 C CA . HIS A 1 90 ? 20.196 3.091 -0.498 1.00 55.28 90 HIS A CA 1
ATOM 655 C C . HIS A 1 90 ? 20.454 1.640 -0.085 1.00 55.28 90 HIS A C 1
ATOM 657 O O . HIS A 1 90 ? 20.604 0.769 -0.940 1.00 55.28 90 HIS A O 1
ATOM 663 N N . ASP A 1 91 ? 20.525 1.389 1.220 1.00 59.03 91 ASP A N 1
ATOM 664 C CA . ASP A 1 91 ? 20.779 0.071 1.808 1.00 59.03 91 ASP A CA 1
ATOM 665 C C . ASP A 1 91 ? 19.519 -0.817 1.738 1.00 59.03 91 ASP A C 1
ATOM 667 O O . ASP A 1 91 ? 18.928 -1.245 2.736 1.00 59.03 91 ASP A O 1
ATOM 671 N N . VAL A 1 92 ? 19.006 -1.011 0.521 1.00 66.06 92 VAL A N 1
ATOM 672 C CA . VAL A 1 92 ? 17.889 -1.918 0.259 1.00 66.06 92 VAL A CA 1
ATOM 673 C C . VAL A 1 92 ? 18.467 -3.314 0.099 1.00 66.06 92 VAL A C 1
ATOM 675 O O . VAL A 1 92 ? 18.796 -3.760 -0.995 1.00 66.06 92 VAL A O 1
ATOM 678 N N . VAL A 1 93 ? 18.592 -4.012 1.225 1.00 78.88 93 VAL A N 1
ATOM 679 C CA . VAL A 1 93 ? 18.967 -5.429 1.245 1.00 78.88 93 VAL A CA 1
ATOM 680 C C . VAL A 1 93 ? 17.849 -6.253 0.596 1.00 78.88 93 VAL A C 1
ATOM 682 O O . VAL A 1 93 ? 16.723 -6.267 1.101 1.00 78.88 93 VAL A O 1
ATOM 685 N N . GLY A 1 94 ? 18.151 -6.929 -0.512 1.00 89.62 94 GLY A N 1
ATOM 686 C CA . GLY A 1 94 ? 17.249 -7.843 -1.216 1.00 89.62 94 GLY A CA 1
ATOM 687 C C . GLY A 1 94 ? 17.889 -8.395 -2.491 1.00 89.62 94 GLY A C 1
ATOM 688 O O . GLY A 1 94 ? 18.824 -7.803 -3.028 1.00 89.62 94 GLY A O 1
ATOM 689 N N . GLN A 1 95 ? 17.404 -9.537 -2.974 1.00 96.06 95 GLN A N 1
ATOM 690 C CA . GLN A 1 95 ? 17.822 -10.082 -4.263 1.00 96.06 95 GLN A CA 1
ATOM 691 C C . GLN A 1 95 ? 16.901 -9.579 -5.370 1.00 96.06 95 GLN A C 1
ATOM 693 O O . GLN A 1 95 ? 15.684 -9.531 -5.188 1.00 96.06 95 GLN A O 1
ATOM 698 N N . VAL A 1 96 ? 17.473 -9.253 -6.530 1.00 96.19 96 VAL A N 1
ATOM 699 C CA . VAL A 1 96 ? 16.683 -8.909 -7.716 1.00 96.19 96 VAL A CA 1
ATOM 700 C C . VAL A 1 96 ? 15.902 -10.148 -8.165 1.00 96.19 96 VAL A C 1
ATOM 702 O O . VAL A 1 96 ? 16.478 -11.230 -8.352 1.00 96.19 96 VAL A O 1
ATOM 705 N N . VAL A 1 97 ? 14.585 -9.989 -8.289 1.00 97.56 97 VAL A N 1
ATOM 706 C CA . VAL A 1 97 ? 13.660 -11.027 -8.777 1.00 97.56 97 VAL A CA 1
ATOM 707 C C . VAL A 1 97 ? 13.089 -10.696 -10.149 1.00 97.56 97 VAL A C 1
ATOM 709 O O . VAL A 1 97 ? 12.722 -11.610 -10.878 1.00 97.56 97 VAL A O 1
ATOM 712 N N . TRP A 1 98 ? 13.042 -9.412 -10.511 1.00 97.62 98 TRP A N 1
ATOM 713 C CA . TRP A 1 98 ? 12.555 -8.949 -11.805 1.00 97.62 98 TRP A CA 1
ATOM 714 C C . TRP A 1 98 ? 13.101 -7.555 -12.132 1.00 97.62 98 TRP A C 1
ATOM 716 O O . TRP A 1 98 ? 13.333 -6.746 -11.230 1.00 97.62 98 TRP A O 1
ATOM 726 N N . GLU A 1 99 ? 13.265 -7.274 -13.423 1.00 97.50 99 GLU A N 1
ATOM 727 C CA . GLU A 1 99 ? 13.568 -5.950 -13.966 1.00 97.50 99 GLU A CA 1
ATOM 728 C C . GLU A 1 99 ? 12.661 -5.669 -15.163 1.00 97.50 99 GLU A C 1
ATOM 730 O O . GLU A 1 99 ? 12.387 -6.558 -15.972 1.00 97.50 99 GLU A O 1
ATOM 735 N N . GLY A 1 100 ? 12.216 -4.426 -15.290 1.00 97.06 100 GLY A N 1
ATOM 736 C CA . GLY A 1 100 ? 11.383 -3.992 -16.403 1.00 97.06 100 GLY A CA 1
ATOM 737 C C . GLY A 1 100 ? 10.849 -2.596 -16.155 1.00 97.06 100 GLY A C 1
ATOM 738 O O . GLY A 1 100 ? 11.483 -1.803 -15.465 1.00 97.06 100 GLY A O 1
ATOM 739 N N . SER A 1 101 ? 9.675 -2.278 -16.694 1.00 97.56 101 SER A N 1
ATOM 740 C CA . SER A 1 101 ? 9.125 -0.922 -16.596 1.00 97.56 101 SER A CA 1
ATOM 741 C C . SER A 1 101 ? 7.767 -0.861 -15.920 1.00 97.56 101 SER A C 1
ATOM 743 O O . SER A 1 101 ? 6.954 -1.776 -16.016 1.00 97.56 101 SER A O 1
ATOM 745 N N . LEU A 1 102 ? 7.522 0.250 -15.238 1.00 97.88 102 LEU A N 1
ATOM 746 C CA . LEU A 1 102 ? 6.210 0.684 -14.792 1.00 97.88 102 LEU A CA 1
ATOM 747 C C . LEU A 1 102 ? 5.748 1.779 -15.741 1.00 97.88 102 LEU A C 1
ATOM 749 O O . LEU A 1 102 ? 6.466 2.760 -15.909 1.00 97.88 102 LEU A O 1
ATOM 753 N N . ALA A 1 103 ? 4.559 1.648 -16.306 1.00 97.38 103 ALA A N 1
ATOM 754 C CA . ALA A 1 103 ? 3.920 2.675 -17.113 1.00 97.38 103 ALA A CA 1
ATOM 755 C C . ALA A 1 103 ? 2.580 3.053 -16.485 1.00 97.38 103 ALA A C 1
ATOM 757 O O . ALA A 1 103 ? 1.861 2.198 -15.977 1.00 97.38 103 ALA A O 1
ATOM 758 N N . TRP A 1 104 ? 2.227 4.331 -16.515 1.00 95.94 104 TRP A N 1
ATOM 759 C CA . TRP A 1 104 ? 0.964 4.815 -15.966 1.00 95.94 104 TRP A CA 1
ATOM 760 C C . TRP A 1 104 ? 0.362 5.886 -16.862 1.00 95.94 104 TRP A C 1
ATOM 762 O O . TRP A 1 104 ? 1.059 6.645 -17.538 1.00 95.94 104 TRP A O 1
ATOM 772 N N . THR A 1 105 ? -0.965 5.951 -16.843 1.00 90.25 105 THR A N 1
ATOM 773 C CA . THR A 1 105 ? -1.740 6.997 -17.509 1.00 90.25 105 THR A CA 1
ATOM 774 C C . THR A 1 105 ? -2.712 7.579 -16.504 1.00 90.25 105 THR A C 1
ATOM 776 O O . THR A 1 105 ? -3.449 6.833 -15.859 1.00 90.25 105 THR A O 1
ATOM 779 N N . ILE A 1 106 ? -2.738 8.905 -16.380 1.00 72.56 106 ILE A N 1
ATOM 780 C CA . ILE A 1 106 ? -3.787 9.587 -15.625 1.00 72.56 106 ILE A CA 1
ATOM 781 C C . ILE A 1 106 ? -4.517 10.545 -16.536 1.00 72.56 106 ILE A C 1
ATOM 783 O O . ILE A 1 106 ? -3.924 11.439 -17.146 1.00 72.56 106 ILE A O 1
ATOM 787 N N . THR A 1 107 ? -5.834 10.381 -16.554 1.00 71.06 107 THR A N 1
ATOM 788 C CA . THR A 1 107 ? -6.776 11.271 -17.214 1.00 71.06 107 THR A CA 1
ATOM 789 C C . THR A 1 107 ? -6.473 12.727 -16.840 1.00 71.06 107 THR A C 1
ATOM 791 O O . THR A 1 107 ? -6.617 13.127 -15.688 1.00 71.06 107 THR A O 1
ATOM 794 N N . GLY A 1 108 ? -5.996 13.510 -17.811 1.00 65.19 108 GLY A N 1
ATOM 795 C CA . GLY A 1 108 ? -5.750 14.950 -17.668 1.00 65.19 108 GLY A CA 1
ATOM 796 C C . GLY A 1 108 ? -4.446 15.383 -16.979 1.00 65.19 108 GLY A C 1
ATOM 797 O O . GLY A 1 108 ? -4.204 16.584 -16.908 1.00 65.19 108 GLY A O 1
ATOM 798 N N . LYS A 1 109 ? -3.593 14.467 -16.492 1.00 65.94 109 LYS A N 1
ATOM 799 C CA . LYS A 1 109 ? -2.317 14.821 -15.815 1.00 65.94 109 LYS A CA 1
ATOM 800 C C . LYS A 1 109 ? -1.054 14.248 -16.465 1.00 65.94 109 LYS A C 1
ATOM 802 O O . LYS A 1 109 ? 0.048 14.556 -16.017 1.00 65.94 109 LYS A O 1
ATOM 807 N N . GLY A 1 110 ? -1.212 13.472 -17.536 1.00 70.38 110 GLY A N 1
ATOM 808 C CA . GLY A 1 110 ? -0.114 12.973 -18.360 1.00 70.38 110 GLY A CA 1
ATOM 809 C C . GLY A 1 110 ? 0.111 11.467 -18.250 1.00 70.38 110 GLY A C 1
ATOM 810 O O . GLY A 1 110 ? -0.510 10.760 -17.450 1.00 70.38 110 GLY A O 1
ATOM 811 N N . THR A 1 111 ? 1.003 10.986 -19.105 1.00 89.25 111 THR A N 1
ATOM 812 C CA . THR A 1 111 ? 1.508 9.614 -19.141 1.00 89.25 111 THR A CA 1
ATOM 813 C C . THR A 1 111 ? 2.951 9.603 -18.654 1.00 89.25 111 THR A C 1
ATOM 815 O O . THR A 1 111 ? 3.676 10.591 -18.792 1.00 89.25 111 THR A O 1
ATOM 818 N N . GLY A 1 112 ? 3.375 8.500 -18.050 1.00 93.38 112 GLY A N 1
ATOM 819 C CA . GLY A 1 112 ? 4.747 8.346 -17.588 1.00 93.38 112 GLY A CA 1
ATOM 820 C C . GLY A 1 112 ? 5.186 6.895 -17.616 1.00 93.38 112 GLY A C 1
ATOM 821 O O . GLY A 1 112 ? 4.361 5.981 -17.642 1.00 93.38 112 GLY A O 1
ATOM 822 N N . SER A 1 113 ? 6.500 6.701 -17.635 1.00 96.06 113 SER A N 1
ATOM 823 C CA . SER A 1 113 ? 7.120 5.390 -17.527 1.00 96.06 113 SER A CA 1
ATOM 824 C C . SER A 1 113 ? 8.427 5.494 -16.750 1.00 96.06 113 SER A C 1
ATOM 826 O O . SER A 1 113 ? 9.142 6.487 -16.870 1.00 96.06 113 SER A O 1
ATOM 828 N N . ALA A 1 114 ? 8.748 4.466 -15.973 1.00 96.38 114 ALA A N 1
ATOM 829 C CA . ALA A 1 114 ? 10.017 4.330 -15.269 1.00 96.38 114 ALA A CA 1
ATOM 830 C C . ALA A 1 114 ? 10.499 2.878 -15.339 1.00 96.38 114 ALA A C 1
ATOM 832 O O . ALA A 1 114 ? 9.728 1.951 -15.114 1.00 96.38 114 ALA A O 1
ATOM 833 N N . GLN A 1 115 ? 11.775 2.685 -15.639 1.00 97.31 115 GLN A N 1
ATOM 834 C CA . GLN A 1 115 ? 12.475 1.408 -15.562 1.00 97.31 115 GLN A CA 1
ATOM 835 C C . GLN A 1 115 ? 12.876 1.131 -14.109 1.00 97.31 115 GLN A C 1
ATOM 837 O O . GLN A 1 115 ? 13.415 2.000 -13.415 1.00 97.31 115 GLN A O 1
ATOM 842 N N . VAL A 1 116 ? 12.593 -0.067 -13.618 1.00 97.25 116 VAL A N 1
ATOM 843 C CA . VAL A 1 116 ? 12.706 -0.412 -12.203 1.00 97.25 116 VAL A CA 1
ATOM 844 C C . VAL A 1 116 ? 13.256 -1.819 -12.015 1.00 97.25 116 VAL A C 1
ATOM 846 O O . VAL A 1 116 ? 13.127 -2.682 -12.884 1.00 97.25 116 VAL A O 1
ATOM 849 N N . SER A 1 117 ? 13.804 -2.057 -10.829 1.00 97.12 117 SER A N 1
ATOM 850 C CA . SER A 1 117 ? 14.152 -3.394 -10.352 1.00 97.12 117 SER A CA 1
ATOM 851 C C . SER A 1 117 ? 13.290 -3.733 -9.133 1.00 97.12 117 SER A C 1
ATOM 853 O O . SER A 1 117 ? 13.105 -2.902 -8.235 1.00 97.12 117 SER A O 1
ATOM 855 N N . LEU A 1 118 ? 12.763 -4.957 -9.097 1.00 97.38 118 LEU A N 1
ATOM 856 C CA . LEU A 1 118 ? 12.049 -5.527 -7.955 1.00 97.38 118 LEU A CA 1
ATOM 857 C C . LEU A 1 118 ? 13.029 -6.344 -7.111 1.00 97.38 118 LEU A C 1
ATOM 859 O O . LEU A 1 118 ? 13.652 -7.287 -7.606 1.00 97.38 118 LEU A O 1
ATOM 863 N N . LEU A 1 119 ? 13.142 -5.998 -5.830 1.00 97.25 119 LEU A N 1
ATOM 864 C CA . LEU A 1 119 ? 13.977 -6.696 -4.857 1.00 97.25 119 LEU A CA 1
ATOM 865 C C . LEU A 1 119 ? 13.116 -7.399 -3.819 1.00 97.25 119 LEU A C 1
ATOM 867 O O . LEU A 1 119 ? 12.263 -6.776 -3.187 1.00 97.25 119 LEU A O 1
ATOM 871 N N . ALA A 1 120 ? 13.393 -8.675 -3.588 1.00 96.75 120 ALA A N 1
ATOM 872 C CA . ALA A 1 120 ? 12.726 -9.468 -2.569 1.00 96.75 120 ALA A CA 1
ATOM 873 C C . ALA A 1 120 ? 13.722 -9.932 -1.503 1.00 96.75 120 ALA A C 1
ATOM 875 O O . ALA A 1 120 ? 14.883 -10.229 -1.799 1.00 96.75 120 ALA A O 1
ATOM 876 N N . ARG A 1 121 ? 13.266 -9.998 -0.249 1.00 94.25 121 ARG A N 1
ATOM 877 C CA . ARG A 1 121 ? 14.026 -10.611 0.856 1.00 94.25 121 ARG A CA 1
ATOM 878 C C . ARG A 1 121 ? 13.637 -12.071 1.069 1.00 94.25 121 ARG A C 1
ATOM 880 O O . ARG A 1 121 ? 14.488 -12.889 1.391 1.00 94.25 121 ARG A O 1
ATOM 887 N N . ASN A 1 122 ? 12.359 -12.379 0.881 1.00 91.88 122 ASN A N 1
ATOM 888 C CA . ASN A 1 122 ? 11.757 -13.700 1.005 1.00 91.88 122 ASN A CA 1
ATOM 889 C C . ASN A 1 122 ? 11.084 -14.108 -0.314 1.00 91.88 122 ASN A C 1
ATOM 891 O O . ASN A 1 122 ? 10.931 -13.291 -1.220 1.00 91.88 122 ASN A O 1
ATOM 895 N N . CYS A 1 123 ? 10.706 -15.385 -0.428 1.00 93.88 123 CYS A N 1
ATOM 896 C CA . CYS A 1 123 ? 10.000 -15.934 -1.595 1.00 93.88 123 CYS A CA 1
ATOM 897 C C . CYS A 1 123 ? 10.716 -15.687 -2.939 1.00 93.88 123 CYS A C 1
ATOM 899 O O . CYS A 1 123 ? 10.065 -15.635 -3.977 1.00 93.88 123 CYS A O 1
ATOM 901 N N . VAL A 1 124 ? 12.046 -15.533 -2.932 1.00 96.31 124 VAL A N 1
ATOM 902 C CA . VAL A 1 124 ? 12.837 -15.143 -4.112 1.00 96.31 124 VAL A CA 1
ATOM 903 C C . VAL A 1 124 ? 12.631 -16.120 -5.267 1.00 96.31 124 VAL A C 1
ATOM 905 O O . VAL A 1 124 ? 12.324 -15.690 -6.376 1.00 96.31 124 VAL A O 1
ATOM 908 N N . ASP A 1 125 ? 12.752 -17.423 -5.010 1.00 96.38 125 ASP A N 1
ATOM 909 C CA . ASP A 1 125 ? 12.622 -18.449 -6.051 1.00 96.38 125 ASP A CA 1
ATOM 910 C C . ASP A 1 125 ? 11.198 -18.512 -6.607 1.00 96.38 125 ASP A C 1
ATOM 912 O O . ASP A 1 125 ? 11.000 -18.588 -7.818 1.00 96.38 125 ASP A O 1
ATOM 916 N N . GLN A 1 126 ? 10.199 -18.388 -5.729 1.00 95.62 126 GLN A N 1
ATOM 917 C CA . GLN A 1 126 ? 8.795 -18.350 -6.126 1.00 95.62 126 GLN A CA 1
ATOM 918 C C . GLN A 1 126 ? 8.494 -17.127 -6.995 1.00 95.62 126 GLN A C 1
ATOM 920 O O . GLN A 1 126 ? 7.824 -17.257 -8.014 1.00 95.62 126 GLN A O 1
ATOM 925 N N . LEU A 1 127 ? 9.020 -15.957 -6.623 1.00 96.81 127 LEU A N 1
ATOM 926 C CA . LEU A 1 127 ? 8.880 -14.727 -7.395 1.00 96.81 127 LEU A CA 1
ATOM 927 C C . LEU A 1 127 ? 9.600 -14.840 -8.740 1.00 96.81 127 LEU A C 1
ATOM 929 O O . LEU A 1 127 ? 9.006 -14.504 -9.754 1.00 96.81 127 LEU A O 1
ATOM 933 N N . ARG A 1 128 ? 10.827 -15.368 -8.800 1.00 96.88 128 ARG A N 1
ATOM 934 C CA . ARG A 1 128 ? 11.548 -15.571 -10.075 1.00 96.88 128 ARG A CA 1
ATOM 935 C C . ARG A 1 128 ? 10.843 -16.546 -11.019 1.00 96.88 128 ARG A C 1
ATOM 937 O O . ARG A 1 128 ? 10.959 -16.392 -12.228 1.00 96.88 128 ARG A O 1
ATOM 944 N N . ALA A 1 129 ? 10.115 -17.523 -10.481 1.00 94.81 129 ALA A N 1
ATOM 945 C CA . ALA A 1 129 ? 9.335 -18.475 -11.270 1.00 94.81 129 ALA A CA 1
ATOM 946 C C . ALA A 1 129 ? 8.027 -17.886 -11.837 1.00 94.81 129 ALA A C 1
ATOM 948 O O . ALA A 1 129 ? 7.366 -18.534 -12.651 1.00 94.81 129 ALA A O 1
ATOM 949 N N . MET A 1 130 ? 7.622 -16.682 -11.415 1.00 94.94 130 MET A N 1
ATOM 950 C CA . MET A 1 130 ? 6.419 -16.040 -11.941 1.00 94.94 130 MET A CA 1
ATOM 951 C C . MET A 1 130 ? 6.608 -15.551 -13.379 1.00 94.94 130 MET A C 1
ATOM 953 O O . MET A 1 130 ? 7.691 -15.146 -13.798 1.00 94.94 130 MET A O 1
ATOM 957 N N . GLN A 1 131 ? 5.508 -15.532 -14.128 1.00 94.25 131 GLN A N 1
ATOM 958 C CA . GLN A 1 131 ? 5.461 -14.963 -15.472 1.00 94.25 131 GLN A CA 1
ATOM 959 C C . GLN A 1 131 ? 5.255 -13.450 -15.385 1.00 94.25 131 GLN A C 1
ATOM 961 O O . GLN A 1 131 ? 4.130 -12.949 -15.393 1.00 94.25 131 GLN A O 1
ATOM 966 N N . TRP A 1 132 ? 6.356 -12.717 -15.258 1.00 96.75 132 TRP A N 1
ATOM 967 C CA . TRP A 1 132 ? 6.321 -11.262 -15.192 1.00 96.75 132 TRP A CA 1
ATOM 968 C C . TRP A 1 132 ? 6.133 -10.634 -16.581 1.00 96.75 132 TRP A C 1
ATOM 970 O O . TRP A 1 132 ? 6.829 -11.027 -17.521 1.00 96.75 132 TRP A O 1
ATOM 980 N N . PRO A 1 133 ? 5.265 -9.618 -16.735 1.00 97.38 133 PRO A N 1
ATOM 981 C CA . PRO A 1 133 ? 5.248 -8.814 -17.951 1.00 97.38 133 PRO A CA 1
ATOM 982 C C . PRO A 1 133 ? 6.519 -7.956 -18.034 1.00 97.38 133 PRO A C 1
ATOM 984 O O . PRO A 1 133 ? 7.104 -7.608 -17.015 1.00 97.38 133 PRO A O 1
ATOM 987 N N . SER A 1 134 ? 6.935 -7.554 -19.236 1.00 97.38 134 SER A N 1
ATOM 988 C CA . SER A 1 134 ? 8.047 -6.596 -19.402 1.00 97.38 134 SER A CA 1
ATOM 989 C C . SER A 1 134 ? 7.669 -5.171 -18.973 1.00 97.38 134 SER A C 1
ATOM 991 O O . SER A 1 134 ? 8.530 -4.365 -18.612 1.00 97.38 134 SER A O 1
ATOM 993 N N . ILE A 1 135 ? 6.371 -4.856 -19.028 1.00 98.12 135 ILE A N 1
ATOM 994 C CA . ILE A 1 135 ? 5.804 -3.554 -18.682 1.00 98.12 135 ILE A CA 1
ATOM 995 C C . ILE A 1 135 ? 4.593 -3.780 -17.782 1.00 98.12 135 ILE A C 1
ATOM 997 O O . ILE A 1 135 ? 3.621 -4.421 -18.184 1.00 98.12 135 ILE A O 1
ATOM 1001 N N . PHE A 1 136 ? 4.627 -3.218 -16.581 1.00 98.31 136 PHE A N 1
ATOM 1002 C CA . PHE A 1 136 ? 3.462 -3.115 -15.719 1.00 98.31 136 PHE A CA 1
ATOM 1003 C C . PHE A 1 136 ? 2.672 -1.861 -16.045 1.00 98.31 136 PHE A C 1
ATOM 1005 O O . PHE A 1 136 ? 3.163 -0.748 -15.868 1.00 98.31 136 PHE A O 1
ATOM 1012 N N . ILE A 1 137 ? 1.422 -2.042 -16.466 1.00 97.62 137 ILE A N 1
ATOM 1013 C CA . ILE A 1 137 ? 0.482 -0.936 -16.620 1.00 97.62 137 ILE A CA 1
ATOM 1014 C C . ILE A 1 137 ? -0.177 -0.677 -15.267 1.00 97.62 137 ILE A C 1
ATOM 1016 O O . ILE A 1 137 ? -0.991 -1.470 -14.791 1.00 97.62 137 ILE A O 1
ATOM 1020 N N . LEU A 1 138 ? 0.202 0.429 -14.638 1.00 97.50 138 LEU A N 1
ATOM 1021 C CA . LEU A 1 138 ? -0.341 0.870 -13.367 1.00 97.50 138 LEU A CA 1
ATOM 1022 C C . LEU A 1 138 ? -1.649 1.627 -13.586 1.00 97.50 138 LEU A C 1
ATOM 1024 O O . LEU A 1 138 ? -1.717 2.588 -14.359 1.00 97.50 138 LEU A O 1
ATOM 1028 N N . LYS A 1 139 ? -2.666 1.234 -12.825 1.00 95.69 139 LYS A N 1
ATOM 1029 C CA . LYS A 1 139 ? -3.927 1.961 -12.666 1.00 95.69 139 LYS A CA 1
ATOM 1030 C C . LYS A 1 139 ? -4.087 2.413 -11.211 1.00 95.69 139 LYS A C 1
ATOM 1032 O O . LYS A 1 139 ? -3.551 1.760 -10.314 1.00 95.69 139 LYS A O 1
ATOM 1037 N N . PRO A 1 140 ? -4.802 3.513 -10.937 1.00 94.31 140 PRO A N 1
ATOM 1038 C CA . PRO A 1 140 ? -5.117 3.890 -9.564 1.00 94.31 140 PRO A CA 1
ATOM 1039 C C . PRO A 1 140 ? -5.997 2.823 -8.895 1.00 94.31 140 PRO A C 1
ATOM 1041 O O . PRO A 1 140 ? -6.861 2.223 -9.539 1.00 94.31 140 PRO A O 1
ATOM 1044 N N . SER A 1 141 ? -5.798 2.601 -7.596 1.00 94.81 141 SER A N 1
ATOM 1045 C CA . SER A 1 141 ? -6.683 1.762 -6.786 1.00 94.81 141 SER A CA 1
ATOM 1046 C C . SER A 1 141 ? -8.100 2.340 -6.736 1.00 94.81 141 SER A C 1
ATOM 1048 O O . SER A 1 141 ? -8.284 3.559 -6.752 1.00 94.81 141 SER A O 1
ATOM 1050 N N . GLN A 1 142 ? -9.107 1.470 -6.615 1.00 91.81 142 GLN A N 1
ATOM 1051 C CA . GLN A 1 142 ? -10.504 1.901 -6.462 1.00 91.81 142 GLN A CA 1
ATOM 1052 C C . GLN A 1 142 ? -10.727 2.641 -5.131 1.00 91.81 142 GLN A C 1
ATOM 1054 O O . GLN A 1 142 ? -11.449 3.635 -5.071 1.00 91.81 142 GLN A O 1
ATOM 1059 N N . HIS A 1 143 ? -10.056 2.187 -4.070 1.00 89.88 143 HIS A N 1
ATOM 1060 C CA . HIS A 1 143 ? -10.177 2.743 -2.724 1.00 89.88 143 HIS A CA 1
ATOM 1061 C C . HIS A 1 143 ? -9.082 3.766 -2.418 1.00 89.88 143 HIS A C 1
ATOM 1063 O O . HIS A 1 143 ? -8.072 3.875 -3.121 1.00 89.88 143 HIS A O 1
ATOM 1069 N N . SER A 1 144 ? -9.320 4.592 -1.397 1.00 90.31 144 SER A N 1
ATOM 1070 C CA . SER A 1 144 ? -8.360 5.603 -0.935 1.00 90.31 144 SER A CA 1
ATOM 1071 C C . SER A 1 144 ? -7.210 4.942 -0.185 1.00 90.31 144 SER A C 1
ATOM 1073 O O . SER A 1 144 ? -7.342 3.811 0.281 1.00 90.31 144 SER A O 1
ATOM 1075 N N . VAL A 1 145 ? -6.093 5.657 -0.060 1.00 92.75 145 VAL A N 1
ATOM 1076 C CA . VAL A 1 145 ? -4.979 5.246 0.800 1.00 92.75 145 VAL A CA 1
ATOM 1077 C C . VAL A 1 145 ? -5.505 4.976 2.207 1.00 92.75 145 VAL A C 1
ATOM 1079 O O . VAL A 1 145 ? -6.206 5.798 2.799 1.00 92.75 145 VAL A O 1
ATOM 1082 N N . LEU A 1 146 ? -5.162 3.805 2.726 1.00 93.56 146 LEU A N 1
ATOM 1083 C CA . LEU A 1 146 ? -5.461 3.390 4.084 1.00 93.56 146 LEU A CA 1
ATOM 1084 C C . LEU A 1 146 ? -4.438 3.984 5.054 1.00 93.56 146 LEU A C 1
ATOM 1086 O O . LEU A 1 146 ? -3.276 4.191 4.684 1.00 93.56 146 LEU A O 1
ATOM 1090 N N . PRO A 1 147 ? -4.821 4.190 6.326 1.00 92.00 147 PRO A N 1
ATOM 1091 C CA . PRO A 1 147 ? -3.854 4.435 7.384 1.00 92.00 147 PRO A CA 1
ATOM 1092 C C . PRO A 1 147 ? -2.768 3.341 7.383 1.00 92.00 147 PRO A C 1
ATOM 1094 O O . PRO A 1 147 ? -3.121 2.160 7.326 1.00 92.00 147 PRO A O 1
ATOM 1097 N N . PRO A 1 148 ? -1.467 3.686 7.490 1.00 92.06 148 PRO A N 1
ATOM 1098 C CA . PRO A 1 148 ? -0.372 2.718 7.354 1.00 92.06 148 PRO A CA 1
ATOM 1099 C C . PRO A 1 148 ? -0.493 1.490 8.263 1.00 92.06 148 PRO A C 1
ATOM 1101 O O . PRO A 1 148 ? -0.196 0.382 7.839 1.00 92.06 148 PRO A O 1
ATOM 1104 N N . GLN A 1 149 ? -0.991 1.681 9.488 1.00 92.31 149 GLN A N 1
ATOM 1105 C CA . GLN A 1 149 ? -1.216 0.606 10.459 1.00 92.31 149 GLN A CA 1
ATOM 1106 C C . GLN A 1 149 ? -2.307 -0.377 10.001 1.00 92.31 149 GLN A C 1
ATOM 1108 O O . GLN A 1 149 ? -2.148 -1.582 10.137 1.00 92.31 149 GLN A O 1
ATOM 1113 N N . ILE A 1 150 ? -3.395 0.122 9.400 1.00 94.31 150 ILE A N 1
ATOM 1114 C CA . ILE A 1 150 ? -4.469 -0.728 8.859 1.00 94.31 150 ILE A CA 1
ATOM 1115 C C . ILE A 1 150 ? -3.979 -1.465 7.611 1.00 94.31 150 ILE A C 1
ATOM 1117 O O . ILE A 1 150 ? -4.273 -2.647 7.447 1.00 94.31 150 ILE A O 1
ATOM 1121 N N . LEU A 1 151 ? -3.212 -0.785 6.747 1.00 95.25 151 LEU A N 1
ATOM 1122 C CA . LEU A 1 151 ? -2.593 -1.424 5.586 1.00 95.25 151 LEU A CA 1
ATOM 1123 C C . LEU A 1 151 ? -1.662 -2.560 6.025 1.00 95.25 151 LEU A C 1
ATOM 1125 O O . LEU A 1 151 ? -1.738 -3.647 5.462 1.00 95.25 151 LEU A O 1
ATOM 1129 N N . GLN A 1 152 ? -0.819 -2.327 7.032 1.00 94.88 152 GLN A N 1
ATOM 1130 C CA . GLN A 1 152 ? 0.075 -3.345 7.577 1.00 94.88 152 GLN A CA 1
ATOM 1131 C C . GLN A 1 152 ? -0.710 -4.541 8.128 1.00 94.88 152 GLN A C 1
ATOM 1133 O O . GLN A 1 152 ? -0.463 -5.661 7.688 1.00 94.88 152 GLN A O 1
ATOM 1138 N N . ASP A 1 153 ? -1.695 -4.310 9.002 1.00 94.12 153 ASP A N 1
ATOM 1139 C CA . ASP A 1 153 ? -2.532 -5.385 9.551 1.00 94.12 153 ASP A CA 1
ATOM 1140 C C . ASP A 1 153 ? -3.244 -6.171 8.427 1.00 94.12 153 ASP A C 1
ATOM 1142 O O . ASP A 1 153 ? -3.402 -7.390 8.503 1.00 94.12 153 ASP A O 1
ATOM 1146 N N . TRP A 1 154 ? -3.694 -5.490 7.365 1.00 95.25 154 TRP A N 1
ATOM 1147 C CA . TRP A 1 154 ? -4.295 -6.141 6.199 1.00 95.25 154 TRP A CA 1
ATOM 1148 C C . TRP A 1 154 ? -3.284 -6.991 5.419 1.00 95.25 154 TRP A C 1
ATOM 1150 O O . TRP A 1 154 ? -3.611 -8.116 5.043 1.00 95.25 154 TRP A O 1
ATOM 1160 N N . ILE A 1 155 ? -2.055 -6.511 5.212 1.00 96.12 155 ILE A N 1
ATOM 1161 C CA . ILE A 1 155 ? -0.984 -7.296 4.576 1.00 96.12 155 ILE A CA 1
ATOM 1162 C C . ILE A 1 155 ? -0.655 -8.528 5.428 1.00 96.12 155 ILE A C 1
ATOM 1164 O O . ILE A 1 155 ? -0.560 -9.628 4.892 1.00 96.12 155 ILE A O 1
ATOM 1168 N N . GLU A 1 156 ? -0.539 -8.373 6.748 1.00 95.50 156 GLU A N 1
ATOM 1169 C CA . GLU A 1 156 ? -0.221 -9.465 7.676 1.00 95.50 156 GLU A CA 1
ATOM 1170 C C . GLU A 1 156 ? -1.286 -10.569 7.662 1.00 95.50 156 GLU A C 1
ATOM 1172 O O . GLU A 1 156 ? -0.948 -11.751 7.581 1.00 95.50 156 GLU A O 1
ATOM 1177 N N . ARG A 1 157 ? -2.577 -10.206 7.629 1.00 93.88 157 ARG A N 1
ATOM 1178 C CA . ARG A 1 157 ? -3.681 -11.176 7.472 1.00 93.88 157 ARG A CA 1
ATOM 1179 C C . ARG A 1 157 ? -3.598 -11.972 6.166 1.00 93.88 157 ARG A C 1
ATOM 1181 O O . ARG A 1 157 ? -4.087 -13.096 6.108 1.00 93.88 157 ARG A O 1
ATOM 1188 N N . ASN A 1 158 ? -2.972 -11.403 5.137 1.00 95.38 158 ASN A N 1
ATOM 1189 C CA . ASN A 1 158 ? -2.790 -12.016 3.822 1.00 95.38 158 ASN A CA 1
ATOM 1190 C C . ASN A 1 158 ? -1.367 -12.561 3.596 1.00 95.38 158 ASN A C 1
ATOM 1192 O O . ASN A 1 158 ? -1.062 -13.018 2.493 1.00 95.38 158 ASN A O 1
ATOM 1196 N N . ALA A 1 159 ? -0.501 -12.571 4.618 1.00 94.19 159 ALA A N 1
ATOM 1197 C CA . ALA A 1 159 ? 0.923 -12.891 4.479 1.00 94.19 159 ALA A CA 1
ATOM 1198 C C . ALA A 1 159 ? 1.193 -14.287 3.892 1.00 94.19 159 ALA A C 1
ATOM 1200 O O . ALA A 1 159 ? 2.191 -14.485 3.208 1.00 94.19 159 ALA A O 1
ATOM 1201 N N . GLY A 1 160 ? 0.286 -15.248 4.100 1.00 94.31 160 GLY A N 1
ATOM 1202 C CA . GL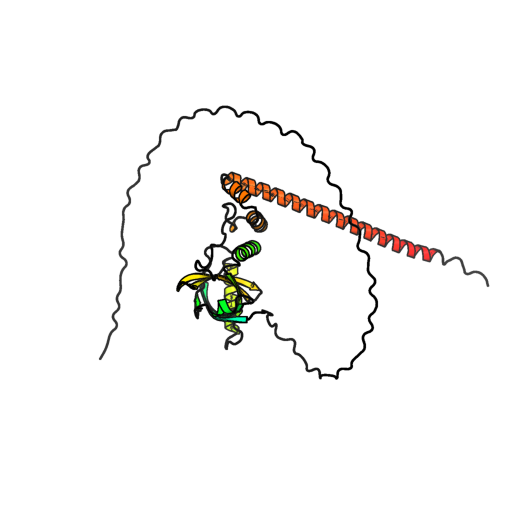Y A 1 160 ? 0.391 -16.588 3.511 1.00 94.31 160 GLY A CA 1
ATOM 1203 C C . GLY A 1 160 ? 0.165 -16.642 1.993 1.00 94.31 160 GLY A C 1
ATOM 1204 O O . GLY A 1 160 ? 0.435 -17.670 1.378 1.00 94.31 160 GLY A O 1
ATOM 1205 N N . GLN A 1 161 ? -0.339 -15.567 1.382 1.00 94.44 161 GLN A N 1
ATOM 1206 C CA . GLN A 1 161 ? -0.700 -15.507 -0.041 1.00 94.44 161 GLN A CA 1
ATOM 1207 C C . GLN A 1 161 ? -0.041 -14.337 -0.783 1.00 94.44 161 GLN A C 1
ATOM 1209 O O . GLN A 1 161 ? -0.327 -14.117 -1.964 1.00 94.44 161 GLN A O 1
ATOM 1214 N N . CYS A 1 162 ? 0.841 -13.586 -0.123 1.00 96.75 162 CYS A N 1
ATOM 1215 C CA . CYS A 1 162 ? 1.527 -12.453 -0.726 1.00 96.75 162 CYS A CA 1
ATOM 1216 C C . CYS A 1 162 ? 3.008 -12.394 -0.349 1.00 96.75 162 CYS A C 1
ATOM 1218 O O . CYS A 1 162 ? 3.419 -12.869 0.706 1.00 96.75 162 CYS A O 1
ATOM 1220 N N . ALA A 1 163 ? 3.801 -11.748 -1.197 1.00 97.06 163 ALA A N 1
ATOM 1221 C CA . ALA A 1 163 ? 5.181 -11.387 -0.915 1.00 97.06 163 ALA A CA 1
ATOM 1222 C C . ALA A 1 163 ? 5.338 -9.865 -0.924 1.00 97.06 163 ALA A C 1
ATOM 1224 O O . ALA A 1 163 ? 4.731 -9.165 -1.736 1.00 97.06 163 ALA A O 1
ATOM 1225 N N . ILE A 1 164 ? 6.185 -9.357 -0.032 1.00 97.12 164 ILE A N 1
ATOM 1226 C CA . ILE A 1 164 ? 6.548 -7.942 0.006 1.00 97.12 164 ILE A CA 1
ATOM 1227 C C . ILE A 1 164 ? 7.848 -7.775 -0.772 1.00 97.12 164 ILE A C 1
ATOM 1229 O O . ILE A 1 164 ? 8.860 -8.407 -0.461 1.00 97.12 164 ILE A O 1
ATOM 1233 N N . VAL A 1 165 ? 7.823 -6.901 -1.770 1.00 97.69 165 VAL A N 1
ATOM 1234 C CA . VAL A 1 165 ? 8.990 -6.547 -2.575 1.00 97.69 165 VAL A CA 1
ATOM 1235 C C . VAL A 1 165 ? 9.225 -5.046 -2.528 1.00 97.69 165 VAL A C 1
ATOM 1237 O O . VAL A 1 165 ? 8.316 -4.236 -2.336 1.00 97.69 165 VAL A O 1
ATOM 1240 N N . HIS A 1 166 ? 10.476 -4.665 -2.712 1.00 97.31 166 HIS A N 1
ATOM 1241 C CA . HIS A 1 166 ? 10.879 -3.283 -2.861 1.00 97.31 166 HIS A CA 1
ATOM 1242 C C . HIS A 1 166 ? 11.069 -2.970 -4.332 1.00 97.31 166 HIS A C 1
ATOM 1244 O O . HIS A 1 166 ? 11.701 -3.735 -5.053 1.00 97.31 166 HIS A O 1
ATOM 1250 N N . VAL A 1 167 ? 10.550 -1.831 -4.764 1.00 97.25 167 VAL A N 1
ATOM 1251 C CA . VAL A 1 167 ? 10.734 -1.350 -6.129 1.00 97.25 167 VAL A CA 1
ATOM 1252 C C . VAL A 1 167 ? 11.645 -0.139 -6.070 1.00 97.25 167 VAL A C 1
ATOM 1254 O O . VAL A 1 167 ? 11.376 0.802 -5.317 1.00 97.25 167 VAL A O 1
ATOM 1257 N N . ILE A 1 168 ? 12.725 -0.176 -6.842 1.00 95.88 168 ILE A N 1
ATOM 1258 C CA . ILE A 1 168 ? 13.693 0.918 -6.944 1.00 95.88 168 ILE A CA 1
ATOM 1259 C C . ILE A 1 168 ? 13.885 1.314 -8.405 1.00 95.88 168 ILE A C 1
ATOM 1261 O O . ILE A 1 168 ? 13.695 0.494 -9.303 1.00 95.88 168 ILE A O 1
ATOM 1265 N N . SER A 1 169 ? 14.305 2.557 -8.636 1.00 94.81 169 SER A N 1
ATOM 1266 C CA . SER A 1 169 ? 14.824 2.986 -9.939 1.00 94.81 169 SER A CA 1
ATOM 1267 C C . SER A 1 169 ? 16.001 2.093 -10.345 1.00 94.81 169 SER A C 1
ATOM 1269 O O . SER A 1 169 ? 16.889 1.833 -9.528 1.00 94.81 169 SER A O 1
ATOM 1271 N N . GLN A 1 170 ? 16.012 1.606 -11.587 1.00 92.62 170 GLN A N 1
ATOM 1272 C CA . GLN A 1 170 ? 17.088 0.736 -12.057 1.00 92.62 170 GLN A CA 1
ATOM 1273 C C . GLN A 1 170 ? 18.415 1.532 -12.141 1.00 92.62 170 GLN A C 1
ATOM 1275 O O . GLN A 1 170 ? 18.483 2.562 -12.812 1.00 92.62 170 GLN A O 1
ATOM 1280 N N . PRO A 1 171 ? 19.498 1.085 -11.476 1.00 79.62 171 PRO A N 1
ATOM 1281 C CA . PRO A 1 171 ? 20.695 1.911 -11.281 1.00 79.62 171 PRO A CA 1
ATOM 1282 C C . PRO A 1 171 ? 21.624 1.998 -12.502 1.00 79.62 171 PRO A C 1
ATOM 1284 O O . PRO A 1 171 ? 22.506 2.853 -12.535 1.00 79.62 171 PRO A O 1
ATOM 1287 N N . ARG A 1 172 ? 21.479 1.105 -13.490 1.00 82.69 172 ARG A N 1
ATOM 1288 C CA . ARG A 1 172 ? 22.410 0.957 -14.630 1.00 82.69 172 ARG A CA 1
ATOM 1289 C C . ARG A 1 172 ? 21.838 1.456 -15.962 1.00 82.69 172 ARG A C 1
ATOM 1291 O O . ARG A 1 172 ? 22.166 0.913 -17.013 1.00 82.69 172 ARG A O 1
ATOM 1298 N N . LEU A 1 173 ? 20.970 2.463 -15.926 1.00 85.00 173 LEU A N 1
ATOM 1299 C CA . LEU A 1 173 ? 20.426 3.084 -17.135 1.00 85.00 173 LEU A CA 1
ATOM 1300 C C . LEU A 1 173 ? 21.366 4.142 -17.708 1.00 85.00 173 LEU A C 1
ATOM 1302 O O . LEU A 1 173 ? 22.064 4.837 -16.977 1.00 85.00 173 LEU A O 1
ATOM 1306 N N . ALA A 1 174 ? 21.337 4.305 -19.032 1.00 80.38 174 ALA A N 1
ATOM 1307 C CA . ALA A 1 174 ? 22.028 5.409 -19.695 1.00 80.38 174 ALA A CA 1
ATOM 1308 C C . ALA A 1 174 ? 21.453 6.777 -19.274 1.00 80.38 174 ALA A C 1
ATOM 1310 O O . ALA A 1 174 ? 22.198 7.741 -19.135 1.00 80.38 174 ALA A O 1
ATOM 1311 N N . ASP A 1 175 ? 20.139 6.844 -19.018 1.00 89.31 175 ASP A N 1
ATOM 1312 C CA . ASP A 1 175 ? 19.438 8.051 -18.567 1.00 89.31 175 ASP A CA 1
ATOM 1313 C C . ASP A 1 175 ? 18.828 7.885 -17.161 1.00 89.31 175 ASP A C 1
ATOM 1315 O O . ASP A 1 175 ? 17.618 8.000 -16.938 1.00 89.31 175 ASP A O 1
ATOM 1319 N N . THR A 1 176 ? 19.685 7.588 -16.181 1.00 89.69 176 THR A N 1
ATOM 1320 C CA . THR A 1 176 ? 19.280 7.422 -14.774 1.00 89.69 176 THR A CA 1
ATOM 1321 C C . THR A 1 176 ? 18.547 8.651 -14.232 1.00 89.69 176 THR A C 1
ATOM 1323 O O . THR A 1 176 ? 17.564 8.515 -13.508 1.00 89.69 176 THR A O 1
ATOM 1326 N N . LYS A 1 177 ? 18.957 9.864 -14.626 1.00 91.94 177 LYS A N 1
ATOM 1327 C CA . LYS A 1 177 ? 18.374 11.114 -14.114 1.00 91.94 177 LYS A CA 1
ATOM 1328 C C . LYS A 1 177 ? 16.924 11.302 -14.562 1.00 91.94 177 LYS A C 1
ATOM 1330 O O . LYS A 1 177 ? 16.090 11.723 -13.758 1.00 91.94 177 LYS A O 1
ATOM 1335 N N . THR A 1 178 ? 16.604 11.022 -15.825 1.00 93.31 178 THR A N 1
ATOM 1336 C CA . THR A 1 178 ? 15.213 11.090 -16.305 1.00 93.31 178 THR A CA 1
ATOM 1337 C C . THR A 1 178 ? 14.364 9.982 -15.694 1.00 93.31 178 THR A C 1
ATOM 1339 O O . THR A 1 178 ? 13.209 10.224 -15.328 1.00 93.31 178 THR A O 1
ATOM 1342 N N . ASN A 1 179 ? 14.940 8.792 -15.509 1.00 94.62 179 ASN A N 1
ATOM 1343 C CA . ASN A 1 179 ? 14.243 7.680 -14.876 1.00 94.62 179 ASN A CA 1
ATOM 1344 C C . ASN A 1 179 ? 13.876 7.979 -13.414 1.00 94.62 179 ASN A C 1
ATOM 1346 O O . ASN A 1 179 ? 12.718 7.839 -13.024 1.00 94.62 179 ASN A O 1
ATOM 1350 N N . GLU A 1 180 ? 14.830 8.479 -12.625 1.00 93.12 180 GLU A N 1
ATOM 1351 C CA . GLU A 1 180 ? 14.603 8.887 -11.234 1.00 93.12 180 GLU A CA 1
ATOM 1352 C C . GLU A 1 180 ? 13.558 9.997 -11.128 1.00 93.12 180 GLU A C 1
ATOM 1354 O O . GLU A 1 180 ? 12.668 9.924 -10.284 1.00 93.12 180 GLU A O 1
ATOM 1359 N N . LYS A 1 181 ? 13.602 11.000 -12.016 1.00 93.44 181 LYS A N 1
ATOM 1360 C CA . LYS A 1 181 ? 12.564 12.041 -12.070 1.00 93.44 181 LYS A CA 1
ATOM 1361 C C . LYS A 1 181 ? 11.180 11.454 -12.329 1.00 93.44 181 LYS A C 1
ATOM 1363 O O . LYS A 1 181 ? 10.225 11.863 -11.674 1.00 93.44 181 LYS A O 1
ATOM 1368 N N . SER A 1 182 ? 11.071 10.503 -13.254 1.00 93.50 182 SER A N 1
ATOM 1369 C CA . SER A 1 182 ? 9.805 9.832 -13.574 1.00 93.50 182 SER A CA 1
ATOM 1370 C C . SER A 1 182 ? 9.305 9.002 -12.390 1.00 93.50 182 SER A C 1
ATOM 1372 O O . SER A 1 182 ? 8.127 9.052 -12.040 1.00 93.50 182 SER A O 1
ATOM 1374 N N . PHE A 1 183 ? 10.217 8.313 -11.706 1.00 93.69 183 PHE A N 1
ATOM 1375 C CA . PHE A 1 183 ? 9.938 7.538 -10.501 1.00 93.69 183 PHE A CA 1
ATOM 1376 C C . PHE A 1 183 ? 9.455 8.420 -9.333 1.00 93.69 183 PHE A C 1
ATOM 1378 O O . PHE A 1 183 ? 8.457 8.114 -8.681 1.00 93.69 183 PHE A O 1
ATOM 1385 N N . VAL A 1 184 ? 10.107 9.564 -9.104 1.00 94.00 184 VAL A N 1
ATOM 1386 C CA . VAL A 1 184 ? 9.687 10.567 -8.108 1.00 94.00 184 VAL A CA 1
ATOM 1387 C C . VAL A 1 184 ? 8.352 11.204 -8.492 1.00 94.00 184 VAL A C 1
ATOM 1389 O O . VAL A 1 184 ? 7.504 11.422 -7.626 1.00 94.00 184 VAL A O 1
ATOM 1392 N N . ALA A 1 185 ? 8.134 11.474 -9.782 1.00 93.00 185 ALA A N 1
ATOM 1393 C CA . ALA A 1 185 ? 6.868 12.001 -10.273 1.00 93.00 185 ALA A CA 1
ATOM 1394 C C . ALA A 1 185 ? 5.714 11.033 -9.981 1.00 93.00 185 ALA A C 1
ATOM 1396 O O . ALA A 1 185 ? 4.674 11.488 -9.510 1.00 93.00 185 ALA A O 1
ATOM 1397 N N . LEU A 1 186 ? 5.914 9.721 -10.162 1.00 94.44 186 LEU A N 1
ATOM 1398 C CA . LEU A 1 186 ? 4.942 8.700 -9.761 1.00 94.44 186 LEU A CA 1
ATOM 1399 C C . LEU A 1 186 ? 4.676 8.719 -8.247 1.00 94.44 186 LEU A C 1
ATOM 1401 O O . LEU A 1 186 ? 3.527 8.625 -7.826 1.00 94.44 186 LEU A O 1
ATOM 1405 N N . ALA A 1 187 ? 5.708 8.878 -7.415 1.00 94.19 187 ALA A N 1
ATOM 1406 C CA . ALA A 1 187 ? 5.529 8.898 -5.961 1.00 94.19 187 ALA A CA 1
ATOM 1407 C C . ALA A 1 187 ? 4.694 10.103 -5.512 1.00 94.19 187 ALA A C 1
ATOM 1409 O O . ALA A 1 187 ? 3.735 9.946 -4.753 1.00 94.19 187 ALA A O 1
ATOM 1410 N N . ARG A 1 188 ? 5.016 11.292 -6.039 1.00 93.00 188 ARG A N 1
ATOM 1411 C CA . ARG A 1 188 ? 4.251 12.521 -5.789 1.00 93.00 188 ARG A CA 1
ATOM 1412 C C . ARG A 1 188 ? 2.809 12.375 -6.260 1.00 93.00 188 ARG A C 1
ATOM 1414 O O . ARG A 1 188 ? 1.886 12.728 -5.548 1.00 93.00 188 ARG A O 1
ATOM 1421 N N . LEU A 1 189 ? 2.620 11.794 -7.435 1.00 92.31 189 LEU A N 1
ATOM 1422 C CA . LEU A 1 189 ? 1.314 11.573 -8.033 1.00 92.31 189 LEU A CA 1
ATOM 1423 C C . LEU A 1 189 ? 0.402 10.676 -7.177 1.00 92.31 189 LEU A C 1
ATOM 1425 O O . LEU A 1 189 ? -0.771 10.999 -6.997 1.00 92.31 189 LEU A O 1
ATOM 1429 N N . LEU A 1 190 ? 0.929 9.580 -6.623 1.00 92.88 190 LEU A N 1
ATOM 1430 C CA . LEU A 1 190 ? 0.171 8.718 -5.708 1.00 92.88 190 LEU A CA 1
ATOM 1431 C C . LEU A 1 190 ? -0.176 9.438 -4.397 1.00 92.88 190 LEU A C 1
ATOM 1433 O O . LEU A 1 190 ? -1.295 9.298 -3.898 1.00 92.88 190 LEU A O 1
ATOM 1437 N N . ALA A 1 191 ? 0.751 10.248 -3.876 1.00 92.12 191 ALA A N 1
ATOM 1438 C CA . ALA A 1 191 ? 0.528 11.059 -2.682 1.00 92.12 191 ALA A CA 1
ATOM 1439 C C . ALA A 1 191 ? -0.545 12.142 -2.908 1.00 92.12 191 ALA A C 1
ATOM 1441 O O . ALA A 1 191 ? -1.509 12.209 -2.145 1.00 92.12 191 ALA A O 1
ATOM 1442 N N . ASP A 1 192 ? -0.439 12.915 -3.994 1.00 91.56 192 ASP A N 1
ATOM 1443 C CA . ASP A 1 192 ? -1.361 14.006 -4.345 1.00 91.56 192 ASP A CA 1
ATOM 1444 C C . ASP A 1 192 ? -2.806 13.513 -4.490 1.00 91.56 192 ASP A C 1
ATOM 1446 O O . ASP A 1 192 ? -3.754 14.212 -4.138 1.00 91.56 192 ASP A O 1
ATOM 1450 N N . HIS A 1 193 ? -2.988 12.297 -5.010 1.00 90.75 193 HIS A N 1
ATOM 1451 C CA . HIS A 1 193 ? -4.309 11.697 -5.185 1.00 90.75 193 HIS A CA 1
ATOM 1452 C C . HIS A 1 193 ? -4.763 10.850 -3.995 1.00 90.75 193 HIS A C 1
ATOM 1454 O O . HIS A 1 193 ? -5.904 10.389 -4.000 1.00 90.75 193 HIS A O 1
ATOM 1460 N N . SER A 1 194 ? -3.908 10.632 -2.989 1.00 92.50 194 SER A N 1
ATOM 1461 C CA . SER A 1 194 ? -4.182 9.713 -1.877 1.00 92.50 194 SER A CA 1
ATOM 1462 C C . SER A 1 194 ? -4.707 8.358 -2.375 1.00 92.50 194 SER A C 1
ATOM 1464 O O . SER A 1 194 ? -5.704 7.827 -1.871 1.00 92.50 194 SER A O 1
ATOM 1466 N N . ARG A 1 195 ? -4.044 7.801 -3.398 1.00 93.62 195 ARG A N 1
ATOM 1467 C CA . ARG A 1 195 ? -4.352 6.490 -3.996 1.00 93.62 195 ARG A CA 1
ATOM 1468 C C . ARG A 1 195 ? -3.118 5.597 -3.994 1.00 93.62 195 ARG A C 1
ATOM 1470 O O . ARG A 1 195 ? -1.988 6.076 -4.056 1.00 93.62 195 ARG A O 1
ATOM 1477 N N . TYR A 1 196 ? -3.351 4.292 -3.989 1.00 96.06 196 TYR A N 1
ATOM 1478 C CA . TYR A 1 196 ? -2.326 3.322 -4.350 1.00 96.06 196 TYR A CA 1
ATOM 1479 C C . TYR A 1 196 ? -2.336 3.092 -5.863 1.00 96.06 196 TYR A C 1
ATOM 1481 O O . TYR A 1 196 ? -3.303 3.433 -6.549 1.00 96.06 196 TYR A O 1
ATOM 1489 N N . ALA A 1 197 ? -1.264 2.507 -6.387 1.00 96.81 197 ALA A N 1
ATOM 1490 C CA . ALA A 1 197 ? -1.246 1.970 -7.741 1.00 96.81 197 ALA A CA 1
ATOM 1491 C C . ALA A 1 197 ? -1.470 0.459 -7.696 1.00 96.81 197 ALA A C 1
ATOM 1493 O O . ALA A 1 197 ? -0.992 -0.226 -6.795 1.00 96.81 197 ALA A O 1
ATOM 1494 N N . VAL A 1 198 ? -2.184 -0.058 -8.686 1.00 97.69 198 VAL A N 1
ATOM 1495 C CA . VAL A 1 198 ? -2.436 -1.484 -8.865 1.00 97.69 198 VAL A CA 1
ATOM 1496 C C . VAL A 1 198 ? -1.974 -1.883 -10.257 1.00 97.69 198 VAL A C 1
ATOM 1498 O O . VAL A 1 198 ? -2.189 -1.136 -11.213 1.00 97.69 198 VAL A O 1
ATOM 1501 N N . ALA A 1 199 ? -1.356 -3.054 -10.379 1.00 97.81 199 ALA A N 1
ATOM 1502 C CA . ALA A 1 199 ? -1.034 -3.651 -11.669 1.00 97.81 199 ALA A CA 1
ATOM 1503 C C . ALA A 1 199 ? -1.704 -5.019 -11.805 1.00 97.81 199 ALA A C 1
ATOM 1505 O O . ALA A 1 199 ? -1.685 -5.840 -10.877 1.00 97.81 199 ALA A O 1
ATOM 1506 N N . ALA A 1 200 ? -2.273 -5.249 -12.985 1.00 97.38 200 ALA A N 1
ATOM 1507 C CA . ALA A 1 200 ? -2.881 -6.513 -13.357 1.00 97.38 200 ALA A CA 1
ATOM 1508 C C . ALA A 1 200 ? -1.933 -7.308 -14.257 1.00 97.38 200 ALA A C 1
ATOM 1510 O O . ALA A 1 200 ? -1.325 -6.740 -15.167 1.00 97.38 200 ALA A O 1
ATOM 1511 N N . PHE A 1 201 ? -1.787 -8.605 -13.999 1.00 96.94 201 PHE A N 1
ATOM 1512 C CA . PHE A 1 201 ? -1.005 -9.501 -14.850 1.00 96.94 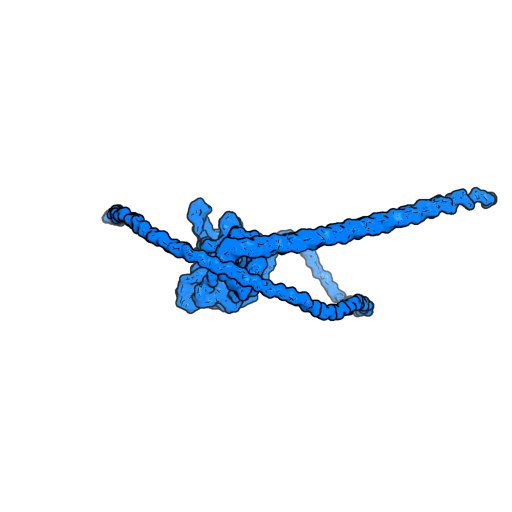201 PHE A CA 1
ATOM 1513 C C . PHE A 1 201 ? -1.425 -10.966 -14.667 1.00 96.94 201 PHE A C 1
ATOM 1515 O O . PHE A 1 201 ? -2.204 -11.303 -13.768 1.00 96.94 201 PHE A O 1
ATOM 1522 N N . SER A 1 202 ? -0.941 -11.838 -15.555 1.00 95.69 202 SER A N 1
ATOM 1523 C CA . SER A 1 202 ? -1.298 -13.259 -15.569 1.00 95.69 202 SER A CA 1
ATOM 1524 C C . SER A 1 202 ? -0.698 -14.017 -14.386 1.00 95.69 202 SER A C 1
ATOM 1526 O O . SER A 1 202 ? 0.499 -13.933 -14.118 1.00 95.69 202 SER A O 1
ATOM 1528 N N . GLY A 1 203 ? -1.541 -14.761 -13.668 1.00 90.50 203 GLY A N 1
ATOM 1529 C CA . GLY A 1 203 ? -1.125 -15.586 -12.531 1.00 90.50 203 GLY A CA 1
ATOM 1530 C C . GLY A 1 203 ? -0.851 -17.053 -12.869 1.00 90.50 203 GLY A C 1
ATOM 1531 O O . GLY A 1 203 ? -0.828 -17.429 -14.038 1.00 90.50 203 GLY A O 1
ATOM 1532 N N . PRO A 1 204 ? -0.730 -17.918 -11.842 1.00 86.81 204 PRO A N 1
ATOM 1533 C CA . PRO A 1 204 ? -0.538 -19.364 -12.013 1.00 86.81 204 PRO A CA 1
ATOM 1534 C C . PRO A 1 204 ? -1.646 -20.068 -12.813 1.00 86.81 204 PRO A C 1
ATOM 1536 O O . PRO A 1 204 ? -1.420 -21.132 -13.375 1.00 86.81 204 PRO A O 1
ATOM 1539 N N . ASN A 1 205 ? -2.849 -19.490 -12.855 1.00 89.38 205 ASN A N 1
ATOM 1540 C CA . ASN A 1 205 ? -3.987 -19.974 -13.641 1.00 89.38 205 ASN A CA 1
ATOM 1541 C C . ASN A 1 205 ? -4.065 -19.357 -15.051 1.00 89.38 205 ASN A C 1
ATOM 1543 O O . ASN A 1 205 ? -5.023 -19.618 -15.769 1.00 89.38 205 ASN A O 1
ATOM 1547 N N . GLY A 1 206 ? -3.109 -18.506 -15.436 1.00 92.50 206 GLY A N 1
ATOM 1548 C CA . GLY A 1 206 ? -3.127 -17.764 -16.699 1.00 92.50 206 GLY A CA 1
ATOM 1549 C C . GLY A 1 206 ? -4.099 -16.578 -16.732 1.00 92.50 206 GLY A C 1
ATOM 1550 O O . GLY A 1 206 ? -4.040 -15.780 -17.664 1.00 92.50 206 GLY A O 1
ATOM 1551 N N . GLU A 1 207 ? -4.953 -16.404 -15.717 1.00 94.81 207 GLU A N 1
ATOM 1552 C CA . GLU A 1 207 ? -5.895 -15.287 -15.665 1.00 94.81 207 GLU A CA 1
ATOM 1553 C C . GLU A 1 207 ? -5.197 -13.977 -15.309 1.00 94.81 207 GLU A C 1
ATOM 1555 O O . GLU A 1 207 ? -4.418 -13.901 -14.347 1.00 94.81 207 GLU A O 1
ATOM 1560 N N . ASN A 1 208 ? -5.551 -12.928 -16.051 1.00 95.38 208 ASN A N 1
ATOM 1561 C CA . ASN A 1 208 ? -5.131 -11.568 -15.765 1.00 95.38 208 ASN A CA 1
ATOM 1562 C C . ASN A 1 208 ? -5.987 -10.993 -14.624 1.00 95.38 208 ASN A C 1
ATOM 1564 O O . ASN A 1 208 ? -7.195 -10.801 -14.773 1.00 95.38 208 ASN A O 1
ATOM 1568 N N . ARG A 1 209 ? -5.359 -10.760 -13.470 1.00 96.81 209 ARG A N 1
ATOM 1569 C CA . ARG A 1 209 ? -5.991 -10.219 -12.257 1.00 96.81 209 ARG A CA 1
ATOM 1570 C C . ARG A 1 209 ? -5.102 -9.138 -11.665 1.00 96.81 209 ARG A C 1
ATOM 1572 O O . ARG A 1 209 ? -3.892 -9.144 -11.884 1.00 96.81 209 ARG A O 1
ATOM 1579 N N . ASP A 1 210 ? -5.695 -8.258 -10.865 1.00 97.44 210 ASP A N 1
ATOM 1580 C CA . ASP A 1 210 ? -4.945 -7.328 -10.023 1.00 97.44 210 ASP A CA 1
ATOM 1581 C C . ASP A 1 210 ? -4.094 -8.138 -9.044 1.00 97.44 210 ASP A C 1
ATOM 1583 O O . ASP A 1 210 ? -4.622 -8.930 -8.269 1.00 97.44 210 ASP A O 1
ATOM 1587 N N . ARG A 1 211 ? -2.769 -8.014 -9.131 1.00 97.50 211 ARG A N 1
ATOM 1588 C CA . ARG A 1 211 ? -1.818 -8.882 -8.406 1.00 97.50 211 ARG A CA 1
ATOM 1589 C C . ARG A 1 211 ? -0.666 -8.127 -7.772 1.00 97.50 211 ARG A C 1
ATOM 1591 O O . ARG A 1 211 ? 0.109 -8.717 -7.027 1.00 97.50 211 ARG A O 1
ATOM 1598 N N . MET A 1 212 ? -0.545 -6.840 -8.057 1.00 98.00 212 MET A N 1
ATOM 1599 C CA . MET A 1 212 ? 0.482 -5.981 -7.496 1.00 98.00 212 MET A CA 1
ATOM 1600 C C . MET A 1 212 ? -0.191 -4.748 -6.914 1.00 98.00 212 MET A C 1
ATOM 1602 O O . MET A 1 212 ? -0.891 -4.048 -7.640 1.00 98.00 212 MET A O 1
ATOM 1606 N N . LEU A 1 213 ? 0.032 -4.482 -5.630 1.00 98.19 213 LEU A N 1
ATOM 1607 C CA . LEU A 1 213 ? -0.332 -3.229 -4.974 1.00 98.19 213 LEU A CA 1
ATOM 1608 C C . LEU A 1 213 ? 0.949 -2.452 -4.684 1.00 98.19 213 LEU A C 1
ATOM 1610 O O . LEU A 1 213 ? 1.793 -2.932 -3.934 1.00 98.19 213 LEU A O 1
ATOM 1614 N N . LEU A 1 214 ? 1.079 -1.259 -5.251 1.00 97.75 214 LEU A N 1
ATOM 1615 C CA . LEU A 1 214 ? 2.256 -0.403 -5.166 1.00 97.75 214 LEU A CA 1
ATOM 1616 C C . LEU A 1 214 ? 1.927 0.873 -4.384 1.00 97.75 214 LEU A C 1
ATOM 1618 O O . LEU A 1 214 ? 0.951 1.567 -4.686 1.00 97.75 214 LEU A O 1
ATOM 1622 N N . PHE A 1 215 ? 2.769 1.215 -3.412 1.00 96.12 215 PHE A N 1
ATOM 1623 C CA . PHE A 1 215 ? 2.615 2.434 -2.622 1.00 96.12 215 PHE A CA 1
ATOM 1624 C C . PHE A 1 215 ? 3.963 3.051 -2.225 1.00 96.12 215 PHE A C 1
ATOM 1626 O O . PHE A 1 215 ? 4.971 2.339 -2.134 1.00 96.12 215 PHE A O 1
ATOM 1633 N N . PRO A 1 216 ? 4.021 4.385 -2.028 1.00 94.31 216 PRO A N 1
ATOM 1634 C CA . PRO A 1 216 ? 5.251 5.059 -1.622 1.00 94.31 216 PRO A CA 1
ATOM 1635 C C . PRO A 1 216 ? 5.789 4.492 -0.305 1.00 94.31 216 PRO A C 1
ATOM 1637 O O . PRO A 1 216 ? 5.038 4.321 0.654 1.00 94.31 216 PRO A O 1
ATOM 1640 N N . GLY A 1 217 ? 7.087 4.189 -0.272 1.00 90.88 217 GLY A N 1
ATOM 1641 C CA . GLY A 1 217 ? 7.787 3.736 0.925 1.00 90.88 217 GLY A CA 1
ATOM 1642 C C . GLY A 1 217 ? 8.722 4.820 1.450 1.00 90.88 217 GLY A C 1
ATOM 1643 O O . GLY A 1 217 ? 8.300 5.911 1.823 1.00 90.88 217 GLY A O 1
ATOM 1644 N N . LYS A 1 218 ? 10.022 4.513 1.468 1.00 89.31 218 LYS A N 1
ATOM 1645 C CA . LYS A 1 218 ? 11.079 5.493 1.748 1.00 89.31 218 LYS A CA 1
ATOM 1646 C C . LYS A 1 218 ? 11.279 6.431 0.545 1.00 89.31 218 LYS A C 1
ATOM 1648 O O . LYS A 1 218 ? 10.875 6.086 -0.566 1.00 89.31 218 LYS A O 1
ATOM 1653 N N . PRO A 1 219 ? 11.937 7.592 0.717 1.00 85.50 219 PRO A N 1
ATOM 1654 C CA . PRO A 1 219 ? 12.320 8.431 -0.415 1.00 85.50 219 PRO A CA 1
ATOM 1655 C C . PRO A 1 219 ? 13.039 7.617 -1.499 1.00 85.50 219 PRO A C 1
ATOM 1657 O O . PRO A 1 219 ? 13.946 6.844 -1.187 1.00 85.50 219 PRO A O 1
ATOM 1660 N N . TYR A 1 220 ? 12.620 7.793 -2.756 1.00 85.69 220 TYR A N 1
ATOM 1661 C CA . TYR A 1 220 ? 13.138 7.074 -3.933 1.00 85.69 220 TYR A CA 1
ATOM 1662 C C . TYR A 1 220 ? 12.909 5.554 -3.932 1.00 85.69 220 TYR A C 1
ATOM 1664 O O . TYR A 1 220 ? 13.561 4.822 -4.675 1.00 85.69 220 TYR A O 1
ATOM 1672 N N . GLN A 1 221 ? 11.953 5.068 -3.141 1.00 93.94 221 GLN A N 1
ATOM 1673 C CA . GLN A 1 221 ? 11.612 3.655 -3.062 1.00 93.94 221 GLN A CA 1
ATOM 1674 C C . GLN A 1 221 ? 10.095 3.472 -2.971 1.00 93.94 221 GLN A C 1
ATOM 1676 O O . GLN A 1 221 ? 9.418 4.137 -2.185 1.00 93.94 221 GLN A O 1
ATOM 1681 N N . PHE A 1 222 ? 9.559 2.509 -3.716 1.00 96.50 222 PHE A N 1
ATOM 1682 C CA . PHE A 1 222 ? 8.218 2.000 -3.443 1.00 96.50 222 PHE A CA 1
ATOM 1683 C C . PHE A 1 222 ? 8.294 0.675 -2.699 1.00 96.50 222 PHE A C 1
ATOM 1685 O O . PHE A 1 222 ? 9.257 -0.094 -2.807 1.00 96.50 222 PHE A O 1
ATOM 1692 N N . VAL A 1 223 ? 7.236 0.406 -1.951 1.00 96.94 223 VAL A N 1
ATOM 1693 C CA . VAL A 1 223 ? 6.934 -0.929 -1.454 1.00 96.94 223 VAL A CA 1
ATOM 1694 C C . VAL A 1 223 ? 5.812 -1.477 -2.319 1.00 96.94 223 VAL A C 1
ATOM 1696 O O . VAL A 1 223 ? 4.879 -0.757 -2.682 1.00 96.94 223 VAL A O 1
ATOM 1699 N N . SER A 1 224 ? 5.931 -2.747 -2.681 1.00 97.75 224 SER A N 1
ATOM 1700 C CA . SER A 1 224 ? 4.905 -3.455 -3.418 1.00 97.75 224 SER A CA 1
ATOM 1701 C C . SER A 1 224 ? 4.539 -4.749 -2.713 1.00 97.75 224 SER A C 1
ATOM 1703 O O . SER A 1 224 ? 5.406 -5.475 -2.232 1.00 97.75 224 SER A O 1
ATOM 1705 N N . VAL A 1 225 ? 3.249 -5.059 -2.708 1.00 98.06 225 VAL A N 1
ATOM 1706 C CA . VAL A 1 225 ? 2.712 -6.345 -2.262 1.00 98.06 225 VAL A CA 1
ATOM 1707 C C . VAL A 1 225 ? 2.291 -7.117 -3.503 1.00 98.06 225 VAL A C 1
ATOM 1709 O O . VAL A 1 225 ? 1.475 -6.634 -4.289 1.00 98.06 225 VAL A O 1
ATOM 1712 N N . VAL A 1 226 ? 2.894 -8.284 -3.705 1.00 98.06 226 VAL A N 1
ATOM 1713 C CA . VAL A 1 226 ? 2.639 -9.167 -4.845 1.00 98.06 226 VAL A CA 1
ATOM 1714 C C . VAL A 1 226 ? 1.821 -10.357 -4.364 1.00 98.06 226 VAL A C 1
ATOM 1716 O O . VAL A 1 226 ? 2.259 -11.086 -3.478 1.00 98.06 226 VAL A O 1
ATOM 1719 N N . PHE A 1 227 ? 0.645 -10.565 -4.946 1.00 97.12 227 PHE A N 1
ATOM 1720 C CA . PHE A 1 227 ? -0.284 -11.627 -4.566 1.00 97.12 227 PHE A CA 1
ATOM 1721 C C . PHE A 1 227 ? -0.049 -12.879 -5.408 1.00 97.12 227 PHE A C 1
ATOM 1723 O O . PHE A 1 227 ? -0.231 -12.886 -6.629 1.00 97.12 227 PHE A O 1
ATOM 1730 N N . LEU A 1 228 ? 0.362 -13.943 -4.724 1.00 95.56 228 LEU A N 1
ATOM 1731 C CA . LEU A 1 228 ? 0.799 -15.212 -5.306 1.00 95.56 228 LEU A CA 1
ATOM 1732 C C . LEU A 1 228 ? -0.363 -16.208 -5.451 1.00 95.56 228 LEU A C 1
ATOM 1734 O O . LEU A 1 228 ? -0.272 -17.169 -6.214 1.00 95.56 228 LEU A O 1
ATOM 1738 N N . GLY A 1 229 ? -1.459 -15.976 -4.719 1.00 93.62 229 GLY A N 1
ATOM 1739 C CA . GLY A 1 229 ? -2.675 -16.786 -4.765 1.00 93.62 229 GLY A CA 1
ATOM 1740 C C . GLY A 1 229 ? -3.419 -16.692 -6.101 1.00 93.62 229 GLY A C 1
ATOM 1741 O O . GLY A 1 229 ? -3.246 -15.752 -6.878 1.00 93.62 229 GLY A O 1
ATOM 1742 N N . LYS A 1 230 ? -4.285 -17.671 -6.380 1.00 93.44 230 LYS A N 1
ATOM 1743 C CA . LYS A 1 230 ? -5.061 -17.734 -7.634 1.00 93.44 230 LYS A CA 1
ATOM 1744 C C . LYS A 1 230 ? -6.018 -16.549 -7.783 1.00 93.44 230 LYS A C 1
ATOM 1746 O O . LYS A 1 230 ? -6.069 -15.968 -8.865 1.00 93.44 230 LYS A O 1
ATOM 1751 N N . GLU A 1 231 ? -6.644 -16.146 -6.679 1.00 94.75 231 GLU A N 1
ATOM 1752 C CA . GLU A 1 231 ? -7.628 -15.056 -6.605 1.00 94.75 231 GLU A CA 1
ATOM 1753 C C . GLU A 1 231 ? -7.043 -13.669 -6.930 1.00 94.75 231 GLU A C 1
ATOM 1755 O O . GLU A 1 231 ? -7.767 -12.769 -7.345 1.00 94.75 231 GLU A O 1
ATOM 1760 N N . GLY A 1 232 ? -5.723 -13.498 -6.800 1.00 94.75 232 GLY A N 1
ATOM 1761 C CA . GLY A 1 232 ? -5.065 -12.201 -6.945 1.00 94.75 232 GLY A CA 1
ATOM 1762 C C . GLY A 1 232 ? -5.154 -11.362 -5.670 1.00 94.75 232 GLY A C 1
ATOM 1763 O O . GLY A 1 232 ? -5.087 -11.894 -4.565 1.00 94.75 232 GLY A O 1
ATOM 1764 N N . MET A 1 233 ? -5.221 -10.043 -5.833 1.00 96.44 233 MET A N 1
ATOM 1765 C CA . MET A 1 233 ? -5.295 -9.068 -4.751 1.00 96.44 233 MET A CA 1
ATOM 1766 C C . MET A 1 233 ? -6.665 -9.146 -4.060 1.00 96.44 233 MET A C 1
ATOM 1768 O O . MET A 1 233 ? -7.677 -8.898 -4.719 1.00 96.44 233 MET A O 1
ATOM 1772 N N . PRO A 1 234 ? -6.717 -9.435 -2.746 1.00 95.94 234 PRO A N 1
ATOM 1773 C CA . PRO A 1 234 ? -7.940 -9.320 -1.963 1.00 95.94 234 PRO A CA 1
ATOM 1774 C C . PRO A 1 234 ? -8.470 -7.887 -1.979 1.00 95.94 234 PRO A C 1
ATOM 1776 O O . PRO A 1 234 ? -7.728 -6.931 -2.215 1.00 95.94 234 PRO A O 1
ATOM 1779 N N . GLU A 1 235 ? -9.749 -7.714 -1.672 1.00 94.88 235 GLU A N 1
ATOM 1780 C CA . GLU A 1 235 ? -10.312 -6.376 -1.550 1.00 94.88 235 GLU A CA 1
ATOM 1781 C C . GLU A 1 235 ? -9.637 -5.601 -0.405 1.00 94.88 235 GLU A C 1
ATOM 1783 O O . GLU A 1 235 ? -9.400 -6.130 0.690 1.00 94.88 235 GLU A O 1
ATOM 1788 N N . LEU A 1 236 ? -9.300 -4.336 -0.670 1.00 94.56 236 LEU A N 1
ATOM 1789 C CA . LEU A 1 236 ? -8.787 -3.444 0.363 1.00 94.56 236 LEU A CA 1
ATOM 1790 C C . LEU A 1 236 ? -9.930 -3.078 1.317 1.00 94.56 236 LEU A C 1
ATOM 1792 O O . LEU A 1 236 ? -11.021 -2.738 0.854 1.00 94.56 236 LEU A O 1
ATOM 1796 N N . PRO A 1 237 ? -9.696 -3.075 2.640 1.00 92.38 237 PRO A N 1
ATOM 1797 C CA . PRO A 1 237 ? -10.711 -2.655 3.588 1.00 92.38 237 PRO A CA 1
ATOM 1798 C C . PRO A 1 237 ? -11.035 -1.192 3.309 1.00 92.38 237 PRO A C 1
ATOM 1800 O O . PRO A 1 237 ? -10.162 -0.338 3.394 1.00 92.38 237 PRO A O 1
ATOM 1803 N N . HIS A 1 238 ? -12.276 -0.899 2.946 1.00 92.12 238 HIS A N 1
ATOM 1804 C CA . HIS A 1 238 ? -12.730 0.466 2.682 1.00 92.12 238 HIS A CA 1
ATOM 1805 C C . HIS A 1 238 ? -13.652 0.985 3.790 1.00 92.12 238 HIS A C 1
ATOM 1807 O O . HIS A 1 238 ? -13.801 2.197 3.963 1.00 92.12 238 HIS A O 1
ATOM 1813 N N . GLU A 1 239 ? -14.200 0.075 4.593 1.00 90.56 239 GLU A N 1
ATOM 1814 C CA . GLU A 1 239 ? -15.106 0.360 5.694 1.00 90.56 239 GLU A CA 1
ATOM 1815 C C . GLU A 1 239 ? -14.709 -0.390 6.962 1.00 90.56 239 GLU A C 1
ATOM 1817 O O . GLU A 1 239 ? -14.132 -1.477 6.926 1.00 90.56 239 GLU A O 1
ATOM 1822 N N . VAL A 1 240 ? -15.059 0.195 8.103 1.00 89.19 240 VAL A N 1
ATOM 1823 C CA . VAL A 1 240 ? -15.000 -0.465 9.405 1.00 89.19 240 VAL A CA 1
ATOM 1824 C C . VAL A 1 240 ? -16.287 -0.167 10.156 1.00 89.19 240 VAL A C 1
ATOM 1826 O O . VAL A 1 240 ? -16.715 0.984 10.235 1.00 89.19 240 VAL A O 1
ATOM 1829 N N . CYS A 1 241 ? -16.944 -1.213 10.664 1.00 87.25 241 CYS A N 1
ATOM 1830 C CA . CYS A 1 241 ? -18.280 -1.098 11.259 1.00 87.25 241 CYS A CA 1
ATOM 1831 C C . CYS A 1 241 ? -19.268 -0.341 10.330 1.00 87.25 241 CYS A C 1
ATOM 1833 O O . CYS A 1 241 ? -20.068 0.476 10.780 1.00 87.25 241 CYS A O 1
ATOM 1835 N N . GLY A 1 242 ? -19.185 -0.565 9.010 1.00 86.75 242 GLY A N 1
ATOM 1836 C CA . GLY A 1 242 ? -20.066 0.040 7.999 1.00 86.75 242 GLY A CA 1
ATOM 1837 C C . GLY A 1 242 ? -19.949 1.562 7.887 1.00 86.75 242 GLY A C 1
ATOM 1838 O O . GLY A 1 242 ? -20.903 2.245 7.520 1.00 86.75 242 GLY A O 1
ATOM 1839 N N . MET A 1 243 ? -18.797 2.107 8.272 1.00 87.38 243 MET A N 1
ATOM 1840 C CA . MET A 1 243 ? -18.428 3.492 8.027 1.00 87.38 243 MET A CA 1
ATOM 1841 C C . MET A 1 243 ? -17.158 3.528 7.189 1.00 87.38 243 MET A C 1
ATOM 1843 O O . MET A 1 243 ? -16.190 2.829 7.488 1.00 87.38 243 MET A O 1
ATOM 1847 N N . SER A 1 244 ? -17.153 4.382 6.166 1.00 90.50 244 SER A N 1
ATOM 1848 C CA . SER A 1 244 ? -15.982 4.586 5.312 1.00 90.50 244 SER A CA 1
ATOM 1849 C C . SER A 1 244 ? -14.778 5.023 6.138 1.00 90.50 244 SER A C 1
ATOM 1851 O O . SER A 1 244 ? -14.851 6.024 6.858 1.00 90.50 244 SER A O 1
ATOM 1853 N N . LEU A 1 245 ? -13.648 4.333 5.973 1.00 90.44 245 LEU A N 1
ATOM 1854 C CA . LEU A 1 245 ? -12.391 4.655 6.657 1.00 90.44 245 LEU A CA 1
ATOM 1855 C C . LEU A 1 245 ? -11.915 6.084 6.363 1.00 90.44 245 LEU A C 1
ATOM 1857 O O . LEU A 1 245 ? -11.261 6.695 7.199 1.00 90.44 245 LEU A O 1
ATOM 1861 N N . SER A 1 246 ? -12.295 6.652 5.214 1.00 88.06 246 SER A N 1
ATOM 1862 C CA . SER A 1 246 ? -11.990 8.044 4.857 1.00 88.06 246 SER A CA 1
ATOM 1863 C C . SER A 1 246 ? -12.728 9.092 5.697 1.00 88.06 246 SER A C 1
ATOM 1865 O O . SER A 1 246 ? -12.316 10.249 5.718 1.00 88.06 246 SER A O 1
ATOM 1867 N N . LYS A 1 247 ? -13.824 8.715 6.366 1.00 87.19 247 LYS A N 1
ATOM 1868 C CA . LYS A 1 247 ? -14.640 9.617 7.197 1.00 87.19 247 LYS A CA 1
ATOM 1869 C C . LYS A 1 247 ? -14.274 9.546 8.681 1.00 87.19 247 LYS A C 1
ATOM 1871 O O . LYS A 1 247 ? -14.787 10.335 9.468 1.00 87.19 247 LYS A O 1
ATOM 1876 N N . ILE A 1 248 ? -13.424 8.597 9.068 1.00 86.56 248 ILE A N 1
ATOM 1877 C CA . ILE A 1 248 ? -13.060 8.336 10.460 1.00 86.56 248 ILE A CA 1
ATOM 1878 C C . ILE A 1 248 ? -11.628 8.833 10.677 1.00 86.56 248 ILE A C 1
ATOM 1880 O O . ILE A 1 248 ? -10.753 8.501 9.877 1.00 86.56 248 ILE A O 1
ATOM 1884 N N . PRO A 1 249 ? -11.339 9.586 11.754 1.00 86.62 249 PRO A N 1
ATOM 1885 C CA . PRO A 1 249 ? -9.963 9.958 12.056 1.00 86.62 249 PRO A CA 1
ATOM 1886 C C . PRO A 1 249 ? -9.071 8.705 12.204 1.00 86.62 249 PRO A C 1
ATOM 1888 O O . PRO A 1 249 ? -9.494 7.739 12.853 1.00 86.62 249 PRO A O 1
ATOM 1891 N N . PRO A 1 250 ? -7.845 8.687 11.641 1.00 85.81 250 PRO A N 1
ATOM 1892 C CA . PRO A 1 250 ? -7.022 7.476 11.531 1.00 85.81 250 PRO A CA 1
ATOM 1893 C C . PRO A 1 250 ? -6.790 6.722 12.848 1.00 85.81 250 PRO A C 1
ATOM 1895 O O . PRO A 1 250 ? -6.772 5.490 12.863 1.00 85.81 250 PRO A O 1
ATOM 1898 N N . GLN A 1 251 ? -6.655 7.448 13.960 1.00 84.62 251 GLN A N 1
ATOM 1899 C CA . GLN A 1 251 ? -6.465 6.878 15.295 1.00 84.62 251 GLN A CA 1
ATOM 1900 C C . GLN A 1 251 ? -7.650 6.012 15.746 1.00 84.62 251 GLN A C 1
ATOM 1902 O O . GLN A 1 251 ? -7.458 4.971 16.372 1.00 84.62 251 GLN A O 1
ATOM 1907 N N . PHE A 1 252 ? -8.874 6.399 15.382 1.00 85.88 252 PHE A N 1
ATOM 1908 C CA . PHE A 1 252 ? -10.078 5.644 15.723 1.00 85.88 252 PHE A CA 1
ATOM 1909 C C . PHE A 1 252 ? -10.351 4.543 14.711 1.00 85.88 252 PHE A C 1
ATOM 1911 O O . PHE A 1 252 ? -10.793 3.466 15.098 1.00 85.88 252 PHE A O 1
ATOM 1918 N N . ALA A 1 253 ? -10.032 4.778 13.438 1.00 90.50 253 ALA A N 1
ATOM 1919 C CA . ALA A 1 253 ? -10.128 3.758 12.404 1.00 90.50 253 ALA A CA 1
ATOM 1920 C C . ALA A 1 253 ? -9.331 2.499 12.789 1.00 90.50 253 ALA A C 1
ATOM 1922 O O . ALA A 1 253 ? -9.859 1.392 12.704 1.00 90.50 253 ALA A O 1
ATOM 1923 N N . LEU A 1 254 ? -8.102 2.667 13.296 1.00 89.56 254 LEU A N 1
ATOM 1924 C CA . LEU A 1 254 ? -7.276 1.552 13.768 1.00 89.56 254 LEU A CA 1
ATOM 1925 C C . LEU A 1 254 ? -7.906 0.824 14.961 1.00 89.56 254 LEU A C 1
ATOM 1927 O O . LEU A 1 254 ? -7.936 -0.404 14.992 1.00 89.56 254 LEU A O 1
ATOM 1931 N N . LEU A 1 255 ? -8.416 1.576 15.937 1.00 88.25 255 LEU A N 1
ATOM 1932 C CA . LEU A 1 255 ? -9.037 1.009 17.130 1.00 88.25 255 LEU A CA 1
ATOM 1933 C C . LEU A 1 255 ? -10.276 0.181 16.773 1.00 88.25 255 LEU A C 1
ATOM 1935 O O . LEU A 1 255 ? -10.409 -0.946 17.240 1.00 88.25 255 LEU A O 1
ATOM 1939 N N . LEU A 1 256 ? -11.129 0.710 15.892 1.00 90.25 256 LEU A N 1
ATOM 1940 C CA . LEU A 1 256 ? -12.307 0.015 15.373 1.00 90.25 256 LEU A CA 1
ATOM 1941 C C . LEU A 1 256 ? -11.919 -1.226 14.560 1.00 90.25 256 LEU A C 1
ATOM 1943 O O . LEU A 1 256 ? -12.562 -2.263 14.685 1.00 90.25 256 LEU A O 1
ATOM 1947 N N . TYR A 1 257 ? -10.851 -1.143 13.762 1.00 91.38 257 TYR A N 1
ATOM 1948 C CA . TYR A 1 257 ? -10.373 -2.255 12.935 1.00 91.38 257 TYR A CA 1
ATOM 1949 C C . TYR A 1 257 ? -9.806 -3.412 13.773 1.00 91.38 257 TYR A C 1
ATOM 1951 O O . TYR A 1 257 ? -9.912 -4.580 13.385 1.00 91.38 257 TYR A O 1
ATOM 1959 N N . LYS A 1 258 ? -9.241 -3.086 14.942 1.00 90.12 258 LYS A N 1
ATOM 1960 C CA . LYS A 1 258 ? -8.711 -4.040 15.926 1.00 90.12 258 LYS A CA 1
ATOM 1961 C C . LYS A 1 258 ? -9.758 -4.584 16.897 1.00 90.12 258 LYS A C 1
ATOM 1963 O O . LYS A 1 258 ? -9.426 -5.467 17.686 1.00 90.12 258 LYS A O 1
ATOM 1968 N N . LEU A 1 259 ? -11.004 -4.102 16.855 1.00 89.38 259 LEU A N 1
ATOM 1969 C CA . LEU A 1 259 ? -12.058 -4.660 17.699 1.00 89.38 259 LEU A CA 1
ATOM 1970 C C . LEU A 1 259 ? -12.251 -6.153 17.399 1.00 89.38 259 LEU A C 1
ATOM 1972 O O . LEU A 1 259 ? -12.204 -6.544 16.229 1.00 89.38 259 LEU A O 1
ATOM 1976 N N . PRO A 1 260 ? -12.528 -6.987 18.417 1.00 90.31 260 PRO A N 1
ATOM 1977 C CA . PRO A 1 260 ? -12.932 -8.368 18.202 1.00 90.31 260 PRO A CA 1
ATOM 1978 C C . PRO A 1 260 ? -14.108 -8.452 17.227 1.00 90.31 260 PRO A C 1
ATOM 1980 O O . PRO A 1 260 ? -15.034 -7.641 17.292 1.00 90.31 260 PRO A O 1
ATOM 1983 N N . GLN A 1 261 ? -14.109 -9.466 16.360 1.00 88.31 261 GLN A N 1
ATOM 1984 C CA . GLN A 1 261 ? -15.131 -9.620 15.319 1.00 88.31 261 GLN A CA 1
ATOM 1985 C C . GLN A 1 261 ? -16.559 -9.634 15.888 1.00 88.31 261 GLN A C 1
ATOM 1987 O O . GLN A 1 261 ? -17.453 -9.036 15.300 1.00 88.31 261 GLN A O 1
ATOM 1992 N N . ALA A 1 262 ? -16.762 -10.227 17.070 1.00 91.88 262 ALA A N 1
ATOM 1993 C CA . ALA A 1 262 ? -18.050 -10.213 17.765 1.00 91.88 262 ALA A CA 1
ATOM 1994 C C . ALA A 1 262 ? -18.532 -8.789 18.112 1.00 91.88 262 ALA A C 1
ATOM 1996 O O . ALA A 1 262 ? -19.713 -8.487 17.984 1.00 91.88 262 ALA A O 1
ATOM 1997 N N . GLN A 1 263 ? -17.622 -7.890 18.504 1.00 91.12 263 GLN A N 1
ATOM 1998 C CA . GLN A 1 263 ? -17.967 -6.494 18.794 1.00 91.12 263 GLN A CA 1
ATOM 1999 C C . GLN A 1 263 ? -18.229 -5.699 17.514 1.00 91.12 263 GLN A C 1
ATOM 2001 O O . GLN A 1 263 ? -19.140 -4.877 17.482 1.00 91.12 263 GLN A O 1
ATOM 2006 N N . GLN A 1 264 ? -17.468 -5.962 16.446 1.00 91.56 264 GLN A N 1
ATOM 2007 C CA . GLN A 1 264 ? -17.736 -5.355 15.140 1.00 91.56 264 GLN A CA 1
ATOM 2008 C C . GLN A 1 264 ? -19.110 -5.776 14.606 1.00 91.56 264 GLN A C 1
ATOM 2010 O O . GLN A 1 264 ? -19.856 -4.931 14.119 1.00 91.56 264 GLN A O 1
ATOM 2015 N N . ALA A 1 265 ? -19.469 -7.055 14.750 1.00 91.56 265 ALA A N 1
ATOM 2016 C CA . ALA A 1 265 ? -20.781 -7.573 14.375 1.00 91.56 265 ALA A CA 1
ATOM 2017 C C . ALA A 1 265 ? -21.902 -6.899 15.178 1.00 91.56 265 ALA A C 1
ATOM 2019 O O . ALA A 1 265 ? -22.843 -6.386 14.581 1.00 91.56 265 ALA A O 1
ATOM 2020 N N . LEU A 1 266 ? -21.749 -6.783 16.503 1.00 93.31 266 LEU A N 1
ATOM 2021 C CA . LEU A 1 266 ? -22.717 -6.080 17.351 1.00 93.31 266 LEU A CA 1
ATOM 2022 C C . LEU A 1 266 ? -22.921 -4.624 16.907 1.00 93.31 266 LEU A C 1
ATOM 2024 O O . LEU A 1 266 ? -24.048 -4.145 16.829 1.00 93.31 266 LEU A O 1
ATOM 2028 N N . LEU A 1 267 ? -21.838 -3.910 16.581 1.00 92.62 267 LEU A N 1
ATOM 2029 C CA . LEU A 1 267 ? -21.938 -2.547 16.055 1.00 92.62 267 LEU A CA 1
ATOM 2030 C C . LEU A 1 267 ? -22.654 -2.517 14.698 1.00 92.62 267 LEU A C 1
ATOM 2032 O O . LEU A 1 267 ? -23.437 -1.604 14.440 1.00 92.62 267 LEU A O 1
ATOM 2036 N N . MET A 1 268 ? -22.412 -3.508 13.840 1.00 93.25 268 MET A N 1
ATOM 2037 C CA . MET A 1 268 ? -23.064 -3.636 12.536 1.00 93.25 268 MET A CA 1
ATOM 2038 C C . MET A 1 268 ? -24.569 -3.913 12.634 1.00 93.25 268 MET A C 1
ATOM 2040 O O . MET A 1 268 ? -25.312 -3.435 11.779 1.00 93.25 268 MET A O 1
ATOM 2044 N N . GLU A 1 269 ? -25.031 -4.605 13.675 1.00 94.50 269 GLU A N 1
ATOM 2045 C CA . GLU A 1 269 ? -26.461 -4.868 13.909 1.00 94.50 269 GLU A CA 1
ATOM 2046 C C . GLU A 1 269 ? -27.244 -3.619 14.332 1.00 94.50 269 GLU A C 1
ATOM 2048 O O . GLU A 1 269 ? -28.461 -3.540 14.152 1.00 94.50 269 GLU A O 1
ATOM 2053 N N . LEU A 1 270 ? -26.560 -2.609 14.872 1.00 91.94 270 LEU A N 1
ATOM 2054 C CA . LEU A 1 270 ? -27.208 -1.365 15.263 1.00 91.94 270 LEU A CA 1
ATOM 2055 C C . LEU A 1 270 ? -27.622 -0.541 14.035 1.00 91.94 270 LEU A C 1
ATOM 2057 O O . LEU A 1 270 ? -26.868 -0.468 13.054 1.00 91.94 270 LEU A O 1
ATOM 2061 N N . PRO A 1 271 ? -28.764 0.177 14.114 1.00 94.12 271 PRO A N 1
ATOM 2062 C CA . PRO A 1 271 ? -29.111 1.209 13.145 1.00 94.12 271 PRO A CA 1
ATOM 2063 C C . PRO A 1 271 ? -27.954 2.194 12.968 1.00 94.12 271 PRO A C 1
ATOM 2065 O O . PRO A 1 271 ? -27.294 2.550 13.948 1.00 94.12 271 PRO A O 1
ATOM 2068 N N . GLN A 1 272 ? -27.734 2.661 11.736 1.00 88.69 272 GLN A N 1
ATOM 2069 C CA . GLN A 1 272 ? -26.580 3.495 11.376 1.00 88.69 272 GLN A CA 1
ATOM 2070 C C . GLN A 1 272 ? -26.381 4.678 12.336 1.00 88.69 272 GLN A C 1
ATOM 2072 O O . GLN A 1 272 ? -25.263 4.946 12.767 1.00 88.69 272 GLN A O 1
ATOM 2077 N N . GLU A 1 273 ? -27.464 5.344 12.729 1.00 91.12 273 GLU A N 1
ATOM 2078 C CA . GLU A 1 273 ? -27.416 6.490 13.635 1.00 91.12 273 GLU A CA 1
ATOM 2079 C C . GLU A 1 273 ? -26.956 6.108 15.053 1.00 91.12 273 GLU A C 1
ATOM 2081 O O . GLU A 1 273 ? -26.059 6.744 15.607 1.00 91.12 273 GLU A O 1
ATOM 2086 N N . LYS A 1 274 ? -27.478 5.005 15.610 1.00 92.94 274 LYS A N 1
ATOM 2087 C CA . LYS A 1 274 ? -27.040 4.481 16.917 1.00 92.94 274 LYS A CA 1
ATOM 2088 C C . LYS A 1 274 ? -25.596 3.997 16.879 1.00 92.94 274 LYS A C 1
ATOM 2090 O O . LYS A 1 274 ? -24.856 4.202 17.837 1.00 92.94 274 LYS A O 1
ATOM 2095 N N . ARG A 1 275 ? -25.183 3.393 15.765 1.00 90.31 275 ARG A N 1
ATOM 2096 C CA . ARG A 1 275 ? -23.804 2.955 15.553 1.00 90.31 275 ARG A CA 1
ATOM 2097 C C . ARG A 1 275 ? -22.839 4.137 15.571 1.00 90.31 275 ARG A C 1
ATOM 2099 O O . ARG A 1 275 ? -21.843 4.093 16.288 1.00 90.31 275 ARG A O 1
ATOM 2106 N N . ILE A 1 276 ? -23.156 5.203 14.833 1.00 88.44 276 ILE A N 1
ATOM 2107 C CA . ILE A 1 276 ? -22.357 6.436 14.820 1.00 88.44 276 ILE A CA 1
ATOM 2108 C C . ILE A 1 276 ? -22.284 7.028 16.229 1.00 88.44 276 ILE A C 1
ATOM 2110 O O . ILE A 1 276 ? -21.187 7.338 16.687 1.00 88.44 276 ILE A O 1
ATOM 2114 N N . GLN A 1 277 ? -23.411 7.123 16.943 1.00 90.88 277 GLN A N 1
ATOM 2115 C CA . GLN A 1 277 ? -23.439 7.634 18.318 1.00 90.88 277 GLN A CA 1
ATOM 2116 C C . GLN A 1 277 ? -22.584 6.793 19.271 1.00 90.88 277 GLN A C 1
ATOM 2118 O O . GLN A 1 277 ? -21.819 7.350 20.055 1.00 90.88 277 GLN A O 1
ATOM 2123 N N . GLN A 1 278 ? -22.662 5.462 19.196 1.00 90.81 278 GLN A N 1
ATOM 2124 C CA . GLN A 1 278 ? -21.867 4.582 20.051 1.00 90.81 278 GLN A CA 1
ATOM 2125 C C . GLN A 1 278 ? -20.374 4.694 19.747 1.00 90.81 278 GLN A C 1
ATOM 2127 O O . GLN A 1 278 ? -19.560 4.763 20.669 1.00 90.81 278 GLN A O 1
ATOM 2132 N N . ILE A 1 279 ? -20.010 4.769 18.467 1.00 88.56 279 ILE A N 1
ATOM 2133 C CA . ILE A 1 279 ? -18.620 4.980 18.073 1.00 88.56 279 ILE A CA 1
ATOM 2134 C C . ILE A 1 279 ? -18.153 6.357 18.547 1.00 88.56 279 ILE A C 1
ATOM 2136 O O . ILE A 1 279 ? -17.086 6.455 19.140 1.00 88.56 279 ILE A O 1
ATOM 2140 N N . GLN A 1 280 ? -18.959 7.406 18.396 1.00 88.56 280 GLN A N 1
ATOM 2141 C CA . GLN A 1 280 ? -18.630 8.744 18.885 1.00 88.56 280 GLN A CA 1
ATOM 2142 C C . GLN A 1 280 ? -18.471 8.795 20.406 1.00 88.56 280 GLN A C 1
ATOM 2144 O O . GLN A 1 280 ? -17.517 9.402 20.893 1.00 88.56 280 GLN A O 1
ATOM 2149 N N . ALA A 1 281 ? -19.343 8.121 21.155 1.00 90.44 281 ALA A N 1
ATOM 2150 C CA . ALA A 1 281 ? -19.232 8.005 22.606 1.00 90.44 281 ALA A CA 1
ATOM 2151 C C . ALA A 1 281 ? -17.935 7.290 23.008 1.00 90.44 281 ALA A C 1
ATOM 2153 O O . ALA A 1 281 ? -17.211 7.757 23.888 1.00 90.44 281 ALA A O 1
ATOM 2154 N N . PHE A 1 282 ? -17.598 6.206 22.312 1.00 88.12 282 PHE A N 1
ATOM 2155 C CA . PHE A 1 282 ? -16.352 5.479 22.520 1.00 88.12 282 PHE A CA 1
ATOM 2156 C C . PHE A 1 282 ? -15.114 6.331 22.188 1.00 88.12 282 PHE A C 1
ATOM 2158 O O . PHE A 1 282 ? -14.158 6.368 22.964 1.00 88.12 282 PHE A O 1
ATOM 2165 N N . MET A 1 283 ? -15.148 7.092 21.088 1.00 87.12 283 MET A N 1
ATOM 2166 C CA . MET A 1 283 ? -14.087 8.039 20.723 1.00 87.12 283 MET A CA 1
ATOM 2167 C C . MET A 1 283 ? -13.913 9.132 21.786 1.00 87.12 283 MET A C 1
ATOM 2169 O O . MET A 1 283 ? -12.788 9.435 22.187 1.00 87.12 283 MET A O 1
ATOM 2173 N N . ALA A 1 284 ? -15.016 9.704 22.274 1.00 89.88 284 ALA A N 1
ATOM 2174 C CA . ALA A 1 284 ? -14.998 10.726 23.316 1.00 89.88 284 ALA A CA 1
ATOM 2175 C C . ALA A 1 284 ? -14.435 10.181 24.639 1.00 89.88 284 ALA A C 1
ATOM 2177 O O . ALA A 1 284 ? -13.643 10.855 25.301 1.00 89.88 284 ALA A O 1
ATOM 2178 N N . GLN A 1 285 ? -14.783 8.942 24.997 1.00 90.62 285 GLN A N 1
ATOM 2179 C CA . GLN A 1 285 ? -14.240 8.270 26.175 1.00 90.62 285 GLN A CA 1
ATOM 2180 C C . GLN A 1 285 ? -12.722 8.074 26.064 1.00 90.62 285 GLN A C 1
ATOM 2182 O O . GLN A 1 285 ? -12.000 8.368 27.018 1.00 90.62 285 GLN A O 1
ATOM 2187 N N . GLN A 1 286 ? -12.230 7.642 24.901 1.00 87.38 286 GLN A N 1
ATOM 2188 C CA . GLN A 1 286 ? -10.794 7.486 24.657 1.00 87.38 286 GLN A CA 1
ATOM 2189 C C . GLN A 1 286 ? -10.043 8.818 24.736 1.00 87.38 286 GLN A C 1
ATOM 2191 O O . GLN A 1 286 ? -9.017 8.905 25.411 1.00 87.38 286 GLN A O 1
ATOM 2196 N N . MET A 1 287 ? -10.583 9.884 24.135 1.00 88.69 287 MET A N 1
ATOM 2197 C CA . MET A 1 287 ? -9.976 11.215 24.244 1.00 88.69 287 MET A CA 1
ATOM 2198 C C . MET A 1 287 ? -9.916 11.705 25.692 1.00 88.69 287 MET A C 1
ATOM 2200 O O . MET A 1 287 ? -8.905 12.273 26.102 1.00 88.69 287 MET A O 1
ATOM 2204 N N . LYS A 1 288 ? -10.955 11.443 26.494 1.00 92.62 288 LYS A N 1
ATOM 2205 C CA . LYS A 1 288 ? -10.965 11.810 27.915 1.00 92.62 288 LYS A CA 1
ATOM 2206 C C . LYS A 1 288 ? -9.866 11.090 28.704 1.00 92.62 288 LYS A C 1
ATOM 2208 O O . LYS A 1 288 ? -9.197 11.725 29.515 1.00 92.62 288 LYS A O 1
ATOM 2213 N N . LEU A 1 289 ? -9.665 9.794 28.460 1.00 91.88 289 LEU A N 1
ATOM 2214 C CA . LEU A 1 289 ? -8.607 9.017 29.116 1.00 91.88 289 LEU A CA 1
ATOM 2215 C C . LEU A 1 289 ? -7.211 9.514 28.721 1.00 91.88 289 LEU A C 1
ATOM 2217 O O . LEU A 1 289 ? -6.350 9.682 29.583 1.00 91.88 289 LEU A O 1
ATOM 2221 N N . GLN A 1 290 ? -7.002 9.818 27.439 1.00 89.69 290 GLN A N 1
ATOM 2222 C CA . GLN A 1 290 ? -5.726 10.352 26.963 1.00 89.69 290 GLN A CA 1
ATOM 2223 C C . GLN A 1 290 ? -5.430 11.739 27.552 1.00 89.69 290 GLN A C 1
ATOM 2225 O O . GLN A 1 290 ? -4.308 11.995 27.985 1.00 89.69 290 GLN A O 1
ATOM 2230 N N . ALA A 1 291 ? -6.438 12.613 27.634 1.00 92.12 291 ALA A N 1
ATOM 2231 C CA . ALA A 1 291 ? -6.295 13.931 28.248 1.00 92.12 291 ALA A CA 1
ATOM 2232 C C . ALA A 1 291 ? -5.918 13.839 29.739 1.00 92.12 291 ALA A C 1
ATOM 2234 O O . ALA A 1 291 ? -5.047 14.577 30.198 1.00 92.12 291 ALA A O 1
ATOM 2235 N N . GLN A 1 292 ? -6.511 12.897 30.484 1.00 93.25 292 GLN A N 1
ATOM 2236 C CA . GLN A 1 292 ? -6.157 12.668 31.891 1.00 93.25 292 GLN A CA 1
ATOM 2237 C C . GLN A 1 292 ? -4.720 12.157 32.065 1.00 93.25 292 GLN A C 1
ATOM 2239 O O . GLN A 1 292 ? -4.026 12.600 32.981 1.00 93.25 292 GLN A O 1
ATOM 2244 N N . ALA A 1 293 ? -4.250 11.273 31.179 1.00 93.31 293 ALA A N 1
ATOM 2245 C CA . ALA A 1 293 ? -2.879 10.763 31.230 1.00 93.31 293 ALA A CA 1
ATOM 2246 C C . ALA A 1 293 ? -1.837 11.877 31.017 1.00 93.31 293 ALA A C 1
ATOM 2248 O O . ALA A 1 293 ? -0.853 11.956 31.753 1.00 93.31 293 ALA A O 1
ATOM 2249 N N . VAL A 1 294 ? -2.080 12.784 30.064 1.00 93.75 294 VAL A N 1
ATOM 2250 C CA . VAL A 1 294 ? -1.190 13.932 29.812 1.00 93.75 294 VAL A CA 1
ATOM 2251 C C . VAL A 1 294 ? -1.164 14.888 31.009 1.00 93.75 294 VAL A C 1
ATOM 2253 O O . VAL A 1 294 ? -0.098 15.380 31.382 1.00 93.75 294 VAL A O 1
ATOM 2256 N N . GLN A 1 295 ? -2.310 15.114 31.658 1.00 92.69 295 GLN A N 1
ATOM 2257 C CA . GLN A 1 295 ? -2.389 16.006 32.817 1.00 92.69 295 GLN A CA 1
ATOM 2258 C C . GLN A 1 295 ? -1.614 15.463 34.032 1.00 92.69 295 GLN A C 1
ATOM 2260 O O . GLN A 1 295 ? -0.934 16.233 34.713 1.00 92.69 295 GLN A O 1
ATOM 2265 N N . GLN A 1 296 ? -1.643 14.146 34.277 1.00 92.06 296 GLN A N 1
ATOM 2266 C CA . GLN A 1 296 ? -0.811 13.532 35.323 1.00 92.06 296 GLN A CA 1
ATOM 2267 C C . GLN A 1 296 ? 0.688 13.640 35.020 1.00 92.06 296 GLN A C 1
ATOM 2269 O O . GLN A 1 296 ? 1.481 13.891 35.929 1.00 92.06 296 GLN A O 1
ATOM 2274 N N . GLN A 1 297 ? 1.083 13.496 33.752 1.00 91.94 297 GLN A N 1
ATOM 2275 C CA . GLN A 1 297 ? 2.491 13.582 33.368 1.00 91.94 297 GLN A CA 1
ATOM 2276 C C . GLN A 1 297 ? 3.051 15.002 33.561 1.00 91.94 297 GLN A C 1
ATOM 2278 O O . GLN A 1 297 ? 4.179 15.158 34.030 1.00 91.94 297 GLN A O 1
ATOM 2283 N N . GLN A 1 298 ? 2.249 16.039 33.291 1.00 91.62 298 GLN A N 1
ATOM 2284 C CA . GLN A 1 298 ? 2.645 17.429 33.551 1.00 91.62 298 GLN A CA 1
ATOM 2285 C C . GLN A 1 298 ? 2.832 17.729 35.045 1.00 91.62 298 GLN A C 1
ATOM 2287 O O . GLN A 1 298 ? 3.770 18.438 35.407 1.00 91.62 298 GLN A O 1
ATOM 2292 N N . GLN A 1 299 ? 1.993 17.166 35.924 1.00 89.88 299 GLN A N 1
ATOM 2293 C CA . GLN A 1 299 ? 2.149 17.359 37.371 1.00 89.88 299 GLN A CA 1
ATOM 2294 C C . GLN A 1 299 ? 3.436 16.729 37.917 1.00 89.88 299 GLN A C 1
ATOM 2296 O O . GLN A 1 299 ? 4.113 17.354 38.732 1.00 89.88 299 GLN A O 1
ATOM 2301 N N . GLN A 1 300 ? 3.822 15.540 37.442 1.00 89.88 300 GLN A N 1
ATOM 2302 C CA . GLN A 1 300 ? 5.093 14.929 37.852 1.00 89.88 300 GLN A CA 1
ATOM 2303 C C . GLN A 1 300 ? 6.310 15.731 37.379 1.00 89.88 300 GLN A C 1
ATOM 2305 O O . GLN A 1 300 ? 7.283 15.860 38.122 1.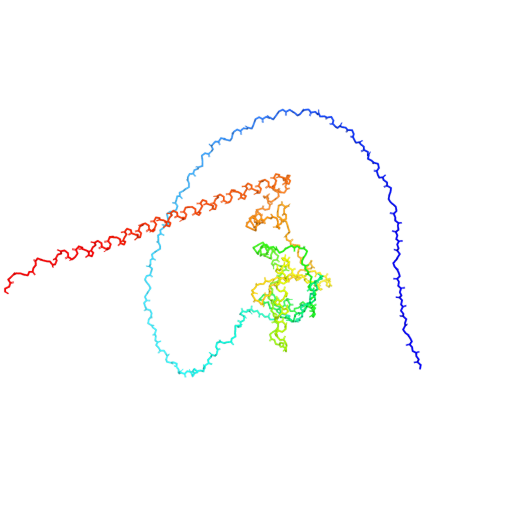00 89.88 300 GLN A O 1
ATOM 2310 N N . GLN A 1 301 ? 6.254 16.311 36.177 1.00 88.50 301 GLN A N 1
ATOM 2311 C CA . GLN A 1 301 ? 7.359 17.120 35.659 1.00 88.50 301 GLN A CA 1
ATOM 2312 C C . GLN A 1 301 ? 7.524 18.442 36.422 1.00 88.50 301 GLN A C 1
ATOM 2314 O O . GLN A 1 301 ? 8.652 18.843 36.707 1.00 88.50 301 GLN A O 1
ATOM 2319 N N . ALA A 1 302 ? 6.416 19.081 36.815 1.00 89.94 302 ALA A N 1
ATOM 2320 C CA . ALA A 1 302 ? 6.455 20.289 37.639 1.00 89.94 302 ALA A CA 1
ATOM 2321 C C . ALA A 1 302 ? 7.061 20.012 39.026 1.00 89.94 302 ALA A C 1
ATOM 2323 O O . ALA A 1 302 ? 7.892 20.781 39.503 1.00 89.94 302 ALA A O 1
ATOM 2324 N N . GLN A 1 303 ? 6.715 18.877 39.643 1.00 87.50 303 GLN A N 1
ATOM 2325 C CA . GLN A 1 303 ? 7.233 18.523 40.966 1.00 87.50 303 GLN A CA 1
ATOM 2326 C C . GLN A 1 303 ? 8.732 18.171 40.937 1.00 87.50 303 GLN A C 1
ATOM 2328 O O . GLN A 1 303 ? 9.453 18.497 41.879 1.00 87.50 303 GLN A O 1
ATOM 2333 N N . GLN A 1 304 ? 9.232 17.584 39.841 1.00 86.00 304 GLN A N 1
ATOM 2334 C CA . GLN A 1 304 ? 10.672 17.363 39.651 1.00 86.00 304 GLN A CA 1
ATOM 2335 C C . GLN A 1 304 ? 11.458 18.660 39.438 1.00 86.00 304 GLN A C 1
ATOM 2337 O O . GLN A 1 304 ? 12.561 18.779 39.965 1.00 86.00 304 GLN A O 1
ATOM 2342 N N . GLN A 1 305 ? 10.914 19.637 38.705 1.00 82.75 305 GLN A N 1
ATOM 2343 C CA . GLN A 1 305 ? 11.590 20.930 38.535 1.00 82.75 305 GLN A CA 1
ATOM 2344 C C . GLN A 1 305 ? 11.661 21.710 39.848 1.00 82.75 305 GLN A C 1
ATOM 2346 O O . GLN A 1 305 ? 12.695 22.303 40.139 1.00 82.75 305 GLN A O 1
ATOM 2351 N N . GLN A 1 306 ? 10.613 21.646 40.671 1.00 83.69 306 GLN A N 1
ATOM 2352 C CA . GLN A 1 306 ? 10.614 22.298 41.979 1.00 83.69 306 GLN A CA 1
ATOM 2353 C C . GLN A 1 306 ? 11.621 21.648 42.941 1.00 83.69 306 GLN A C 1
ATOM 2355 O O . GLN A 1 306 ? 12.397 22.353 43.578 1.00 83.69 306 GLN A O 1
ATOM 2360 N N . ALA A 1 307 ? 11.703 20.312 42.961 1.00 80.50 307 ALA A N 1
ATOM 2361 C CA . ALA A 1 307 ? 12.698 19.599 43.766 1.00 80.50 307 ALA A CA 1
ATOM 2362 C C . ALA A 1 307 ? 14.149 19.844 43.301 1.00 80.50 307 ALA A C 1
ATOM 2364 O O . ALA A 1 307 ? 15.058 19.903 44.127 1.00 80.50 307 ALA A O 1
ATOM 2365 N N . ALA A 1 308 ? 14.379 20.003 41.992 1.00 80.88 308 ALA A N 1
ATOM 2366 C CA . ALA A 1 308 ? 15.702 20.335 41.461 1.00 80.88 308 ALA A CA 1
ATOM 2367 C C . ALA A 1 308 ? 16.122 21.777 41.798 1.00 80.88 308 ALA A C 1
ATOM 2369 O O . ALA A 1 308 ? 17.302 22.035 42.032 1.00 80.88 308 ALA A O 1
ATOM 2370 N N . GLN A 1 309 ? 15.166 22.710 41.853 1.00 76.06 309 GLN A N 1
ATOM 2371 C CA . GLN A 1 309 ? 15.446 24.105 42.183 1.00 76.06 309 GLN A CA 1
ATOM 2372 C C . GLN A 1 309 ? 15.773 24.286 43.676 1.00 76.06 309 GLN A C 1
ATOM 2374 O O . GLN A 1 309 ? 16.716 25.011 43.993 1.00 76.06 309 GLN A O 1
ATOM 2379 N N . ASP A 1 310 ? 15.099 23.558 44.576 1.00 73.81 310 ASP A N 1
ATOM 2380 C CA . ASP A 1 310 ? 15.433 23.566 46.011 1.00 73.81 310 ASP A CA 1
ATOM 2381 C C . ASP A 1 310 ? 16.839 23.003 46.292 1.00 73.81 310 ASP A C 1
ATOM 2383 O O . ASP A 1 310 ? 17.577 23.587 47.083 1.00 73.81 310 ASP A O 1
ATOM 2387 N N . GLN A 1 311 ? 17.280 21.947 45.590 1.00 68.62 311 GLN A N 1
ATOM 2388 C CA . GLN A 1 311 ? 18.653 21.433 45.753 1.00 68.62 311 GLN A CA 1
ATOM 2389 C C . GLN A 1 311 ? 19.726 22.424 45.283 1.00 68.62 311 GLN A C 1
ATOM 2391 O O . GLN A 1 311 ? 20.766 22.546 45.926 1.00 68.62 311 GLN A O 1
ATOM 2396 N N . SER A 1 312 ? 19.477 23.170 44.202 1.00 63.81 312 SER A N 1
ATOM 2397 C CA . SER A 1 312 ? 20.426 24.196 43.747 1.00 63.81 312 SER A CA 1
ATOM 2398 C C . SER A 1 312 ? 20.532 25.390 44.704 1.00 63.81 312 SER A C 1
ATOM 2400 O O . SER A 1 312 ? 21.575 26.040 44.763 1.00 63.81 312 SER A O 1
ATOM 2402 N N . ASN A 1 313 ? 19.476 25.666 45.477 1.00 64.69 313 ASN A N 1
ATOM 2403 C CA . ASN A 1 313 ? 19.462 26.767 46.436 1.00 64.69 313 ASN A CA 1
ATOM 2404 C C . ASN A 1 313 ? 20.193 26.399 47.742 1.00 64.69 313 ASN A C 1
ATOM 2406 O O . ASN A 1 313 ? 20.868 27.248 48.325 1.00 64.69 313 ASN A O 1
ATOM 2410 N N . ASP A 1 314 ? 20.132 25.130 48.160 1.00 58.84 314 ASP A N 1
ATOM 2411 C CA . ASP A 1 314 ? 20.908 24.622 49.303 1.00 58.84 314 ASP A CA 1
ATOM 2412 C C . ASP A 1 314 ? 22.421 24.578 49.003 1.00 58.84 314 ASP A C 1
ATOM 2414 O O . ASP A 1 314 ? 23.239 24.888 49.871 1.00 58.84 314 ASP A O 1
ATOM 2418 N N . GLU A 1 315 ? 22.822 24.278 47.759 1.00 54.19 315 GLU A N 1
ATOM 2419 C CA . GLU A 1 315 ? 24.242 24.278 47.367 1.00 54.19 315 GLU A CA 1
ATOM 2420 C C . GLU A 1 315 ? 24.860 25.690 47.408 1.00 54.19 315 GLU A C 1
ATOM 2422 O O . GLU A 1 315 ? 26.004 25.857 47.836 1.00 54.19 315 GLU A O 1
ATOM 2427 N N . PHE A 1 316 ? 24.094 26.731 47.060 1.00 55.44 316 PHE A N 1
ATOM 2428 C CA . PHE A 1 316 ? 24.561 28.120 47.156 1.00 55.44 316 PHE A CA 1
ATOM 2429 C C . PHE A 1 316 ? 24.677 28.615 48.606 1.00 55.44 316 PHE A C 1
ATOM 2431 O O . PHE A 1 316 ? 25.603 29.362 48.928 1.00 55.44 316 PHE A O 1
ATOM 2438 N N . SER A 1 317 ? 23.802 28.159 49.507 1.00 56.66 317 SER A N 1
ATOM 2439 C CA . SER A 1 317 ? 23.822 28.600 50.907 1.00 56.66 317 SER A CA 1
ATOM 2440 C C . SER A 1 317 ? 25.006 28.032 51.710 1.00 56.66 317 SER A C 1
ATOM 2442 O O . SER A 1 317 ? 25.413 28.634 52.706 1.00 56.66 317 SER A O 1
ATOM 2444 N N . ILE A 1 318 ? 25.605 26.915 51.275 1.00 56.25 318 ILE A N 1
ATOM 2445 C CA . ILE A 1 318 ? 26.832 26.365 51.884 1.00 56.25 318 ILE A CA 1
ATOM 2446 C C . ILE A 1 318 ? 28.071 27.189 51.492 1.00 56.25 318 ILE A C 1
ATOM 2448 O O . ILE A 1 318 ? 28.988 27.339 52.303 1.00 56.25 318 ILE A O 1
ATOM 2452 N N . ILE A 1 319 ? 28.105 27.770 50.287 1.00 54.94 319 ILE A N 1
ATOM 2453 C CA . ILE A 1 319 ? 29.266 28.541 49.811 1.00 54.94 319 ILE A CA 1
ATOM 2454 C C . ILE A 1 319 ? 29.374 29.894 50.542 1.00 54.94 319 ILE A C 1
ATOM 2456 O O . ILE A 1 319 ? 30.480 30.287 50.923 1.00 54.94 319 ILE A O 1
ATOM 2460 N N . ASP A 1 320 ? 28.253 30.558 50.851 1.00 54.28 320 ASP A N 1
ATOM 2461 C CA . ASP A 1 320 ? 28.264 31.811 51.630 1.00 54.28 320 ASP A CA 1
ATOM 2462 C C . ASP A 1 320 ? 28.618 31.604 53.119 1.00 54.28 320 ASP A C 1
ATOM 2464 O O . ASP A 1 320 ? 29.199 32.487 53.757 1.00 54.28 320 ASP A O 1
ATOM 2468 N N . GLY A 1 321 ? 28.377 30.412 53.678 1.00 51.06 321 GLY A N 1
ATOM 2469 C CA . GLY A 1 321 ? 28.763 30.076 55.056 1.00 51.06 321 GLY A CA 1
ATOM 2470 C C . GLY A 1 321 ? 30.277 29.937 55.279 1.00 51.06 321 GLY A C 1
ATOM 2471 O O . GLY A 1 321 ? 30.759 30.128 56.397 1.00 51.06 321 GLY A O 1
ATOM 2472 N N . ILE A 1 322 ? 31.054 29.649 54.230 1.00 52.66 322 ILE A N 1
ATOM 2473 C CA . ILE A 1 322 ? 32.513 29.466 54.337 1.00 52.66 322 ILE A CA 1
ATOM 2474 C C . ILE A 1 322 ? 33.263 30.811 54.284 1.00 52.66 322 ILE A C 1
ATOM 2476 O O . ILE A 1 322 ? 34.359 30.930 54.836 1.00 52.66 322 ILE A O 1
ATOM 2480 N N . HIS A 1 323 ? 32.667 31.863 53.714 1.00 50.78 323 HIS A N 1
ATOM 2481 C CA . HIS A 1 323 ? 33.284 33.195 53.678 1.00 50.78 323 HIS A CA 1
ATOM 2482 C C . HIS A 1 323 ? 33.146 33.990 54.989 1.00 50.78 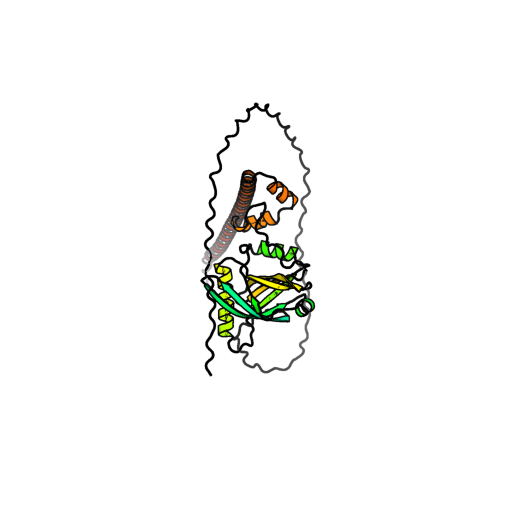323 HIS A C 1
ATOM 2484 O O . HIS A 1 323 ? 33.961 34.877 55.243 1.00 50.78 323 HIS A O 1
ATOM 2490 N N . ALA A 1 324 ? 32.197 33.643 55.866 1.00 50.59 324 ALA A N 1
ATOM 2491 C CA . ALA A 1 324 ? 32.016 34.318 57.156 1.00 50.59 324 ALA A CA 1
ATOM 2492 C C . ALA A 1 324 ? 33.006 33.869 58.255 1.00 50.59 324 ALA A C 1
ATOM 2494 O O . ALA A 1 324 ? 33.143 34.551 59.266 1.00 50.59 324 ALA A O 1
ATOM 2495 N N . LEU A 1 325 ? 33.738 32.762 58.065 1.00 52.19 325 LEU A N 1
ATOM 2496 C CA . LEU A 1 325 ? 34.698 32.239 59.054 1.00 52.19 325 LEU A CA 1
ATOM 2497 C C . LEU A 1 325 ? 36.158 32.657 58.804 1.00 52.19 325 LEU A C 1
ATOM 2499 O O . LEU A 1 325 ? 37.060 32.194 59.499 1.00 52.19 325 LEU A O 1
ATOM 2503 N N . LYS A 1 326 ? 36.421 33.549 57.840 1.00 51.38 326 LYS A N 1
ATOM 2504 C CA . LYS A 1 326 ? 37.784 33.977 57.477 1.00 51.38 326 LYS A CA 1
ATOM 2505 C C . LYS A 1 326 ? 38.037 35.466 57.733 1.00 51.38 326 LYS A C 1
ATOM 2507 O O . LYS A 1 326 ? 38.615 36.144 56.891 1.00 51.38 326 LYS A O 1
ATOM 2512 N N . LEU A 1 327 ? 37.597 35.971 58.888 1.00 51.72 327 LEU A N 1
ATOM 2513 C CA . LEU A 1 327 ? 37.892 37.340 59.342 1.00 51.72 327 LEU A CA 1
ATOM 2514 C C . LEU A 1 327 ? 38.416 37.450 60.789 1.00 51.72 327 LEU A C 1
ATOM 2516 O O . LEU A 1 327 ? 38.692 38.562 61.216 1.00 51.72 327 LEU A O 1
ATOM 2520 N N . ASP A 1 328 ? 38.635 36.345 61.517 1.00 50.59 328 ASP A N 1
ATOM 2521 C CA . ASP A 1 328 ? 39.006 36.397 62.949 1.00 50.59 328 ASP A CA 1
ATOM 2522 C C . ASP A 1 328 ? 40.304 35.644 63.308 1.00 50.59 328 ASP A C 1
ATOM 2524 O O . ASP A 1 328 ? 40.409 34.963 64.324 1.00 50.59 328 ASP A O 1
ATOM 2528 N N . SER A 1 329 ? 41.330 35.704 62.457 1.00 52.69 329 SER A N 1
ATOM 2529 C CA . SER A 1 329 ? 42.667 35.211 62.831 1.00 52.69 329 SER A CA 1
ATOM 2530 C C . SER A 1 329 ? 43.753 35.971 62.090 1.00 52.69 329 SER A C 1
ATOM 2532 O O . SER A 1 329 ? 44.151 35.612 60.984 1.00 52.69 329 SER A O 1
ATOM 2534 N N . GLY A 1 330 ? 44.215 37.053 62.709 1.00 51.44 330 GLY A N 1
ATOM 2535 C CA . GLY A 1 330 ? 45.319 37.862 62.211 1.00 51.44 330 GLY A CA 1
ATOM 2536 C C . GLY A 1 330 ? 45.699 38.969 63.187 1.00 51.44 330 GLY A C 1
ATOM 2537 O O . GLY A 1 330 ? 45.654 40.139 62.825 1.00 51.44 330 GLY A O 1
ATOM 2538 N N . MET A 1 331 ? 46.028 38.607 64.430 1.00 48.22 331 MET A N 1
ATOM 2539 C CA . MET A 1 331 ? 46.649 39.507 65.402 1.00 48.22 331 MET A CA 1
ATOM 2540 C C . MET A 1 331 ? 47.631 38.691 66.260 1.00 48.22 331 MET A C 1
ATOM 2542 O O . MET A 1 331 ? 47.250 37.631 66.753 1.00 48.22 331 MET A O 1
ATOM 2546 N N . SER A 1 332 ? 48.859 39.211 66.393 1.00 47.91 332 SER A N 1
ATOM 2547 C CA . SER A 1 332 ? 50.078 38.614 66.984 1.00 47.91 332 SER A CA 1
ATOM 2548 C C . SER A 1 332 ? 50.799 37.642 66.035 1.00 47.91 332 SER A C 1
ATOM 2550 O O . SER A 1 332 ? 50.195 36.697 65.542 1.00 47.91 332 SER A O 1
ATOM 2552 N N . ASP A 1 333 ? 52.056 37.847 65.641 1.00 47.66 333 ASP A N 1
ATOM 2553 C CA . ASP A 1 333 ? 53.194 38.565 66.246 1.00 47.66 333 ASP A CA 1
ATOM 2554 C C . ASP A 1 333 ? 53.838 39.603 65.305 1.00 47.66 333 ASP A C 1
ATOM 2556 O O . ASP A 1 333 ? 53.832 39.381 64.070 1.00 47.66 333 ASP A O 1
#